Protein AF-A0AAN6N3L6-F1 (afdb_monomer)

Foldseek 3Di:
DVVVVVVVVVVVVVVVVVVVVVVPADDDDQLADPVSPGDDFDKDWDQADDDCLCPPPQLVCLVDPSNLVVLCVLAAPPADDDDPPDDADARLVLVLLLLVSLLSNLVSCVVVVNCVPHPPCSVVSNVVSVVSVVVSCVSNVWPWDQDQDQPDDPSPHRRPSPRGTITIGGPSVRVSVRVNVCSVVVNHHYHRSND

Secondary structure (DSSP, 8-state):
-HHHHHHHHHHHHHHHHHHHHTTS-----TTS-TTS-SPPPPEEEEE----TTSS-SSTTGGGSHHHHHHHHTTSPTT--PPPTTS-----HHHHHHHHHHHHHHHHHHHHTT-GGGS-TTHHHHHHHHHHHHHHHHHHH---------TT---SSSTT--TTS-EEEEE-HHHHHHHHHHHHHTTS-----TT-

Radius of gyration: 23.1 Å; Cα contacts (8 Å, |Δi|>4): 197; chains: 1; bounding box: 59×27×80 Å

Structure (mmCIF, N/CA/C/O backbone):
data_AF-A0AAN6N3L6-F1
#
_entry.id   AF-A0AAN6N3L6-F1
#
loop_
_atom_site.group_PDB
_atom_site.id
_atom_site.type_symbol
_atom_site.label_atom_id
_atom_site.label_alt_id
_atom_site.label_comp_id
_atom_site.label_asym_id
_atom_site.label_entity_id
_atom_site.label_seq_id
_atom_site.pdbx_PDB_ins_code
_atom_site.Cartn_x
_atom_site.Cartn_y
_atom_site.Cartn_z
_atom_site.occupancy
_atom_site.B_iso_or_equiv
_atom_site.auth_seq_id
_atom_site.auth_comp_id
_atom_site.auth_asym_id
_atom_site.auth_atom_id
_atom_site.pdbx_PDB_model_num
ATOM 1 N N . MET A 1 1 ? -31.824 -0.256 56.052 1.00 59.59 1 MET A N 1
ATOM 2 C CA . MET A 1 1 ? -32.497 0.200 54.812 1.00 59.59 1 MET A CA 1
ATOM 3 C C . MET A 1 1 ? -31.629 1.100 53.929 1.00 59.59 1 MET A C 1
ATOM 5 O O . MET A 1 1 ? -31.697 0.949 52.723 1.00 59.59 1 MET A O 1
ATOM 9 N N . ILE A 1 2 ? -30.790 1.988 54.479 1.00 63.22 2 ILE A N 1
ATOM 10 C CA . ILE A 1 2 ? -29.943 2.912 53.688 1.00 63.22 2 ILE A CA 1
ATOM 11 C C . ILE A 1 2 ? -28.868 2.181 52.850 1.00 63.22 2 ILE A C 1
ATOM 13 O O . ILE A 1 2 ? -28.578 2.581 51.728 1.00 63.22 2 ILE A O 1
ATOM 17 N N . ASN A 1 3 ? -28.331 1.065 53.355 1.00 75.19 3 ASN A N 1
ATOM 18 C CA . ASN A 1 3 ? -27.211 0.354 52.726 1.00 75.19 3 ASN A CA 1
ATOM 19 C C . ASN A 1 3 ? -27.586 -0.360 51.408 1.00 75.19 3 ASN A C 1
ATOM 21 O O . ASN A 1 3 ? -26.821 -0.370 50.451 1.00 75.19 3 ASN A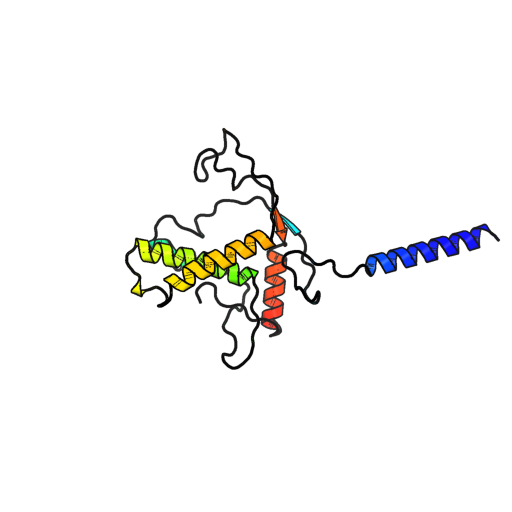 O 1
ATOM 25 N N . THR A 1 4 ? -28.796 -0.920 51.329 1.00 85.44 4 THR A N 1
ATOM 26 C CA . THR A 1 4 ? -29.288 -1.607 50.122 1.00 85.44 4 THR A CA 1
ATOM 27 C C . THR A 1 4 ? -29.688 -0.629 49.022 1.00 85.44 4 THR A C 1
ATOM 29 O O . THR A 1 4 ? -29.461 -0.905 47.849 1.00 85.44 4 THR A O 1
ATOM 32 N N . VAL A 1 5 ? -30.231 0.535 49.395 1.00 90.25 5 VAL A N 1
ATOM 33 C CA . VAL A 1 5 ? -30.565 1.610 48.448 1.00 90.25 5 VAL A CA 1
ATOM 34 C C . VAL A 1 5 ? -29.294 2.187 47.823 1.00 90.25 5 VAL A C 1
ATOM 36 O O . VAL A 1 5 ? -29.232 2.339 46.607 1.00 90.25 5 VAL A O 1
ATOM 39 N N . LEU A 1 6 ? -28.253 2.431 48.626 1.00 90.06 6 LEU A N 1
ATOM 40 C CA . LEU A 1 6 ? -26.970 2.930 48.129 1.00 90.06 6 LEU A CA 1
ATOM 41 C C . LEU A 1 6 ? -26.302 1.944 47.154 1.00 90.06 6 LEU A C 1
ATOM 43 O O . LEU A 1 6 ? -25.815 2.354 46.103 1.00 90.06 6 LEU A O 1
ATOM 47 N N . LEU A 1 7 ? -26.336 0.642 47.459 1.00 91.38 7 LEU A N 1
ATOM 48 C CA . LEU A 1 7 ? -25.781 -0.397 46.585 1.00 91.38 7 LEU A CA 1
ATOM 49 C C . LEU A 1 7 ? -26.527 -0.491 45.239 1.00 91.38 7 LEU A C 1
ATOM 51 O O . LEU A 1 7 ? -25.905 -0.653 44.188 1.00 91.38 7 LEU A O 1
ATOM 55 N N . LEU A 1 8 ? -27.855 -0.336 45.250 1.00 94.12 8 LEU A N 1
ATOM 56 C CA . LEU A 1 8 ? -28.672 -0.269 44.032 1.00 94.12 8 LEU A CA 1
ATOM 57 C C . LEU A 1 8 ? -28.322 0.952 43.174 1.00 94.12 8 LEU A C 1
ATOM 59 O O . LEU A 1 8 ? -28.160 0.828 41.965 1.00 94.12 8 LEU A O 1
ATOM 63 N N . VAL A 1 9 ? -28.132 2.119 43.793 1.00 94.19 9 VAL A N 1
ATOM 64 C CA . VAL A 1 9 ? -27.725 3.334 43.069 1.00 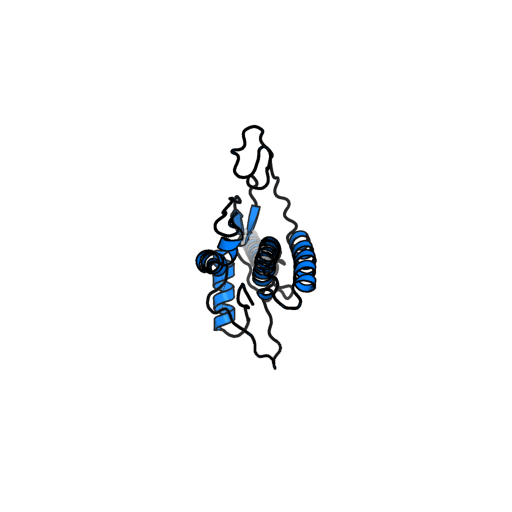94.19 9 VAL A CA 1
ATOM 65 C C . VAL A 1 9 ? -26.346 3.153 42.429 1.00 94.19 9 VAL A C 1
ATOM 67 O O . VAL A 1 9 ? -26.180 3.466 41.253 1.00 94.19 9 VAL A O 1
ATOM 70 N N . ILE A 1 10 ? -25.374 2.586 43.152 1.00 93.12 10 ILE A N 1
ATOM 71 C CA . ILE A 1 10 ? -24.023 2.341 42.622 1.00 93.12 10 ILE A CA 1
ATOM 72 C C . ILE A 1 10 ? -24.054 1.345 41.457 1.00 93.12 10 ILE A C 1
ATOM 74 O O . ILE A 1 10 ? -23.425 1.583 40.431 1.00 93.12 10 ILE A O 1
ATOM 78 N N . THR A 1 11 ? -24.801 0.246 41.577 1.00 93.94 11 THR A N 1
ATOM 79 C CA . THR A 1 11 ? -24.898 -0.762 40.505 1.00 93.94 11 THR A CA 1
ATOM 80 C C . THR A 1 11 ? -25.602 -0.223 39.260 1.00 93.94 11 THR A C 1
ATOM 82 O O . THR A 1 11 ? -25.160 -0.505 38.144 1.00 93.94 11 THR A O 1
ATOM 85 N N . VAL A 1 12 ? -26.634 0.611 39.422 1.00 95.50 12 VAL A N 1
ATOM 86 C CA . VAL A 1 12 ? -27.291 1.320 38.311 1.00 95.50 12 VAL A CA 1
ATOM 87 C C . VAL A 1 12 ? -26.337 2.322 37.658 1.00 95.50 12 VAL A C 1
ATOM 89 O O . VAL A 1 12 ? -26.223 2.349 36.438 1.00 95.50 12 VAL A O 1
ATOM 92 N N . LEU A 1 13 ? -25.588 3.101 38.440 1.00 94.06 13 LEU A N 1
ATOM 93 C CA . LEU A 1 13 ? -24.603 4.037 37.893 1.00 94.06 13 LEU A CA 1
ATOM 94 C C . LEU A 1 13 ? -23.471 3.312 37.156 1.00 94.06 13 LEU A C 1
ATOM 96 O O . LEU A 1 13 ? -23.110 3.723 36.059 1.00 94.06 13 LEU A O 1
ATOM 100 N N . LEU A 1 14 ? -22.953 2.207 37.699 1.00 93.00 14 LEU A N 1
ATOM 101 C CA . LEU A 1 14 ? -21.925 1.393 37.044 1.00 93.00 14 LEU A CA 1
ATOM 102 C C . LEU A 1 14 ? -22.440 0.745 35.759 1.00 93.00 14 LEU A C 1
ATOM 104 O O . LEU A 1 14 ? -21.730 0.728 34.762 1.00 93.00 14 LEU A O 1
ATOM 108 N N . THR A 1 15 ? -23.675 0.243 35.745 1.00 91.94 15 THR A N 1
ATOM 109 C CA . THR A 1 15 ? -24.274 -0.303 34.518 1.00 91.94 15 THR A CA 1
ATOM 110 C C . THR A 1 15 ? -24.539 0.785 33.485 1.00 91.94 15 THR A C 1
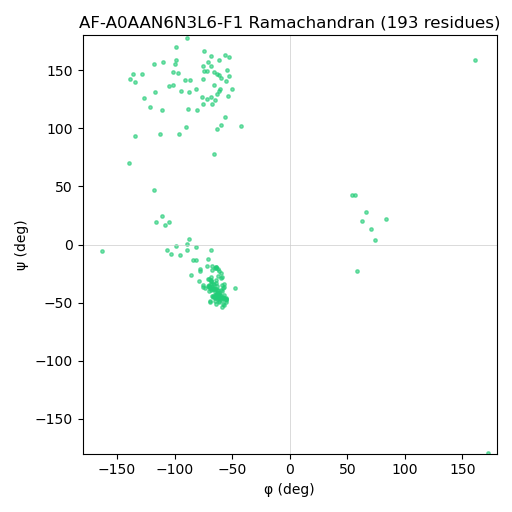ATOM 112 O O . THR A 1 15 ? -24.250 0.565 32.314 1.00 91.94 15 THR A O 1
ATOM 115 N N . ILE A 1 16 ? -24.993 1.977 33.888 1.00 89.44 16 ILE A N 1
ATOM 116 C CA . ILE A 1 16 ? -25.123 3.135 32.992 1.00 89.44 16 ILE A CA 1
ATOM 117 C C . ILE A 1 16 ? -23.757 3.545 32.440 1.00 89.44 16 ILE A C 1
ATOM 119 O O . ILE A 1 16 ? -23.650 3.733 31.234 1.00 89.44 16 ILE A O 1
ATOM 123 N N . LEU A 1 17 ? -22.715 3.618 33.271 1.00 85.12 17 LEU A N 1
ATOM 124 C CA . LEU A 1 17 ? -21.352 3.934 32.838 1.00 85.12 17 LEU A CA 1
ATOM 125 C C . LEU A 1 17 ? -20.792 2.867 31.892 1.00 85.12 17 LEU A C 1
ATOM 127 O O . LEU A 1 17 ? -20.205 3.213 30.876 1.00 85.12 17 LEU A O 1
ATOM 131 N N . LEU A 1 18 ? -21.022 1.579 32.158 1.00 81.31 18 LEU A N 1
ATOM 132 C CA . LEU A 1 18 ? -20.618 0.483 31.269 1.00 81.31 18 LEU A CA 1
ATOM 133 C C . LEU A 1 18 ? -21.388 0.508 29.941 1.00 81.31 18 LEU A C 1
ATOM 135 O O . LEU A 1 18 ? -20.813 0.244 28.887 1.00 81.31 18 LEU A O 1
ATOM 139 N N . LEU A 1 19 ? -22.678 0.849 29.971 1.00 78.06 19 LEU A N 1
ATOM 140 C CA . LEU A 1 19 ? -23.499 1.020 28.772 1.00 78.06 19 LEU A CA 1
ATOM 141 C C . LEU A 1 19 ? -23.118 2.285 27.994 1.00 78.06 19 LEU A C 1
ATOM 143 O O . LEU A 1 19 ? -23.157 2.262 26.770 1.00 78.06 19 LEU A O 1
ATOM 147 N N . GLN A 1 20 ? -22.735 3.367 28.677 1.00 72.94 20 GLN A N 1
ATOM 148 C CA . GLN A 1 20 ? -22.222 4.600 28.079 1.00 72.94 20 GLN A CA 1
ATOM 149 C C . GLN A 1 20 ? -20.828 4.394 27.488 1.00 72.94 20 GLN A C 1
ATOM 151 O O . GLN A 1 20 ? -20.594 4.839 26.376 1.00 72.94 20 GLN A O 1
ATOM 156 N N . HIS A 1 21 ? -19.946 3.649 28.154 1.00 66.19 21 HIS A N 1
ATOM 157 C CA . HIS A 1 21 ? -18.626 3.281 27.640 1.00 66.19 21 HIS A CA 1
ATOM 158 C C . HIS A 1 21 ? -18.714 2.301 26.460 1.00 66.19 21 HIS A C 1
ATOM 160 O O . HIS A 1 21 ? -17.926 2.370 25.530 1.00 66.19 21 HIS A O 1
ATOM 166 N N . ARG A 1 22 ? -19.732 1.430 26.425 1.00 60.44 22 ARG A N 1
ATOM 167 C CA . ARG A 1 22 ? -20.074 0.670 25.208 1.00 60.44 22 ARG A CA 1
ATOM 168 C C . ARG A 1 22 ? -20.705 1.529 24.105 1.00 60.44 22 ARG A C 1
ATOM 170 O O . ARG A 1 22 ? -20.775 1.074 22.969 1.00 60.44 22 ARG A O 1
ATOM 177 N N . ARG A 1 23 ? -21.221 2.717 24.440 1.00 54.78 23 ARG A N 1
ATOM 178 C CA . ARG A 1 23 ? -21.902 3.653 23.529 1.00 54.78 23 ARG A CA 1
ATOM 179 C C . ARG A 1 23 ? -21.049 4.840 23.102 1.00 54.78 23 ARG A C 1
ATOM 181 O O . ARG A 1 23 ? -21.505 5.568 22.224 1.00 54.78 23 ARG A O 1
ATOM 188 N N . THR A 1 24 ? -19.865 5.059 23.677 1.00 53.44 24 THR A N 1
ATOM 189 C CA . THR A 1 24 ? -18.871 5.942 23.065 1.00 53.44 24 THR A CA 1
ATOM 190 C C . THR A 1 24 ? -18.578 5.317 21.712 1.00 53.44 24 THR A C 1
ATOM 192 O O . THR A 1 24 ? -18.029 4.219 21.645 1.00 53.44 24 THR A O 1
ATOM 195 N N . GLY A 1 25 ? -19.160 5.936 20.681 1.00 51.94 25 GLY A N 1
ATOM 196 C CA . GLY A 1 25 ? -19.294 5.389 19.341 1.00 51.94 25 GLY A CA 1
ATOM 197 C C . GLY A 1 25 ? -17.945 5.005 18.769 1.00 51.94 25 GLY A C 1
ATOM 198 O O . GLY A 1 25 ? -16.925 5.439 19.293 1.00 51.94 25 GLY A O 1
ATOM 199 N N . ALA A 1 26 ? -17.965 4.180 17.721 1.00 55.72 26 ALA A N 1
ATOM 200 C CA . ALA A 1 26 ? -16.774 3.800 16.975 1.00 55.72 26 ALA A CA 1
ATOM 201 C C . ALA A 1 26 ? -15.891 5.038 16.770 1.00 55.72 26 ALA A C 1
ATOM 203 O O . ALA A 1 26 ? -16.220 5.927 15.987 1.00 55.72 26 ALA A O 1
ATOM 204 N N . GLU A 1 27 ? -14.835 5.141 17.574 1.00 68.06 27 GLU A N 1
ATOM 205 C CA . GLU A 1 27 ? -13.905 6.251 17.514 1.00 68.06 27 GLU A CA 1
ATOM 206 C C . GLU A 1 27 ? -13.291 6.199 16.116 1.00 68.06 27 GLU A C 1
ATOM 208 O O . GLU A 1 27 ? -12.949 5.110 15.636 1.00 68.06 27 GLU A O 1
ATOM 213 N N . PHE A 1 28 ? -13.243 7.334 15.413 1.00 80.69 28 PHE A N 1
ATOM 214 C CA . PHE A 1 28 ? -12.689 7.367 14.065 1.00 80.69 28 PHE A CA 1
ATOM 215 C C . PHE A 1 28 ? -11.260 6.832 14.112 1.00 80.69 28 PHE A C 1
ATOM 217 O O . PHE A 1 28 ? -10.357 7.465 14.654 1.00 80.69 28 PHE A O 1
ATOM 224 N N . GLN A 1 29 ? -11.057 5.643 13.553 1.00 88.75 29 GLN A N 1
ATOM 225 C CA . GLN A 1 29 ? -9.735 5.055 13.455 1.00 88.75 29 GLN A CA 1
ATOM 226 C C . GLN A 1 29 ? -9.025 5.657 12.244 1.00 88.75 29 GLN A C 1
ATOM 228 O O . GLN A 1 29 ? -9.603 5.691 11.156 1.00 88.75 29 GLN A O 1
ATOM 233 N N . VAL A 1 30 ? -7.764 6.068 12.395 1.00 90.12 30 VAL A N 1
ATOM 234 C CA . VAL A 1 30 ? -6.916 6.493 11.266 1.00 90.12 30 VAL A CA 1
ATOM 235 C C . VAL A 1 30 ? -6.964 5.437 10.151 1.00 90.12 30 VAL A C 1
ATOM 237 O O . VAL A 1 30 ? -6.921 4.231 10.413 1.00 90.12 30 VAL A O 1
ATOM 240 N N . GLY A 1 31 ? -7.149 5.876 8.901 1.00 89.62 31 GLY A N 1
ATOM 241 C CA . GLY A 1 31 ? -7.340 4.989 7.743 1.00 89.62 31 GLY A CA 1
ATOM 242 C C . GLY A 1 31 ? -8.603 4.114 7.810 1.00 89.62 31 GLY A C 1
ATOM 243 O O . GLY A 1 31 ? -8.638 3.024 7.234 1.00 89.62 31 GLY A O 1
ATOM 244 N N . GLY A 1 32 ? -9.589 4.490 8.626 1.00 90.19 32 GLY A N 1
ATOM 245 C CA . GLY A 1 32 ? -10.919 3.887 8.694 1.00 90.19 32 GLY A CA 1
ATOM 246 C C . GLY A 1 32 ? -11.904 4.540 7.725 1.00 90.19 32 GLY A C 1
ATOM 247 O O . GLY A 1 32 ? -11.579 5.488 7.015 1.00 90.19 32 GLY A O 1
ATOM 248 N N . ASP A 1 33 ? -13.124 4.017 7.697 1.00 86.50 33 ASP A N 1
ATOM 249 C CA . ASP A 1 33 ? -14.217 4.616 6.935 1.00 86.50 33 ASP A CA 1
ATOM 250 C C . ASP A 1 33 ? -14.693 5.909 7.615 1.00 86.50 33 ASP A C 1
ATOM 252 O O . ASP A 1 33 ? -15.075 5.893 8.787 1.00 86.50 33 ASP A O 1
ATOM 256 N N . PHE A 1 34 ? -14.700 7.020 6.873 1.00 86.12 34 PHE A N 1
ATOM 257 C CA . PHE A 1 34 ? -15.124 8.330 7.374 1.00 86.12 34 PHE A CA 1
ATOM 258 C C . PHE A 1 34 ? -16.605 8.369 7.783 1.00 86.12 34 PHE A C 1
ATOM 260 O O . PHE A 1 34 ? -17.009 9.254 8.532 1.00 86.12 34 PHE A O 1
ATOM 267 N N . THR A 1 35 ? -17.421 7.428 7.299 1.00 85.88 35 THR A N 1
ATOM 268 C CA . THR A 1 35 ? -18.833 7.315 7.692 1.00 85.88 35 THR A CA 1
ATOM 269 C C . THR A 1 35 ? -19.020 6.591 9.027 1.00 85.88 35 THR A C 1
ATOM 271 O O . THR A 1 35 ? -20.110 6.624 9.596 1.00 85.88 35 THR A O 1
ATOM 274 N N . GLY A 1 36 ? -17.978 5.916 9.528 1.00 80.75 36 GLY A N 1
ATOM 275 C CA . GLY A 1 36 ? -18.055 5.043 10.700 1.00 80.75 36 GLY A CA 1
ATOM 276 C C . GLY A 1 36 ? -18.761 3.703 10.451 1.00 80.75 36 GLY A C 1
ATOM 277 O O . GLY A 1 36 ? -18.933 2.940 11.399 1.00 80.75 36 GLY A O 1
ATOM 278 N N . ALA A 1 37 ? -19.166 3.393 9.211 1.00 82.56 37 ALA A N 1
ATOM 279 C CA . ALA A 1 37 ? -19.785 2.110 8.859 1.00 82.56 37 ALA A CA 1
ATOM 280 C C . ALA A 1 37 ? -18.762 0.965 8.721 1.00 82.56 37 ALA A C 1
ATOM 282 O O . ALA A 1 37 ? -19.113 -0.209 8.852 1.00 82.56 37 ALA A O 1
ATOM 283 N N . GLY A 1 38 ? -17.498 1.301 8.457 1.00 83.50 38 GLY A N 1
ATOM 284 C CA . GLY A 1 38 ? -16.397 0.345 8.376 1.00 83.50 38 GLY A CA 1
ATOM 285 C C . GLY A 1 38 ? -16.031 -0.298 9.723 1.00 83.50 38 GLY A C 1
ATOM 286 O O . GLY A 1 38 ? -16.365 0.219 10.790 1.00 83.50 38 GLY A O 1
ATOM 287 N N . PRO A 1 39 ? -15.311 -1.432 9.701 1.00 89.56 39 PRO A N 1
ATOM 288 C CA . PRO A 1 39 ? -14.902 -2.115 10.918 1.00 89.56 39 PRO A CA 1
ATOM 289 C C . PRO A 1 39 ? -13.800 -1.346 11.651 1.00 89.56 39 PRO A C 1
ATOM 291 O O . PRO A 1 39 ? -12.908 -0.759 11.035 1.00 89.56 39 PRO A O 1
ATOM 294 N N . THR A 1 40 ? -13.782 -1.464 12.976 1.00 91.00 40 THR A N 1
ATOM 295 C CA . THR A 1 40 ? -12.574 -1.205 13.765 1.00 91.00 40 THR A CA 1
ATOM 296 C C . THR A 1 40 ? -11.623 -2.387 13.596 1.00 91.00 40 THR A C 1
ATOM 298 O O . THR A 1 40 ? -11.984 -3.526 13.896 1.00 91.00 40 THR A O 1
ATOM 301 N N . ILE A 1 41 ? -10.413 -2.131 13.102 1.00 93.88 41 ILE A N 1
ATOM 302 C CA . ILE A 1 41 ? -9.400 -3.168 12.867 1.00 93.88 41 ILE A CA 1
ATOM 303 C C . ILE A 1 41 ? -8.376 -3.122 14.002 1.00 93.88 41 ILE A C 1
ATOM 305 O O . ILE A 1 41 ? -7.969 -2.038 14.412 1.00 93.88 41 ILE A O 1
ATOM 309 N N . GLY A 1 42 ? -7.951 -4.275 14.526 1.00 94.69 42 GLY A N 1
ATOM 310 C CA . GLY A 1 42 ? -6.911 -4.310 15.561 1.00 94.69 42 GLY A CA 1
ATOM 311 C C . GLY A 1 42 ? -5.580 -3.730 15.070 1.00 94.69 42 GLY A C 1
ATOM 312 O O . GLY A 1 42 ? -5.331 -3.680 13.867 1.00 94.69 42 GLY A O 1
ATOM 313 N N . THR A 1 43 ? -4.711 -3.310 15.987 1.00 96.25 43 THR A N 1
ATOM 314 C CA . THR A 1 43 ? -3.358 -2.831 15.666 1.00 96.25 43 THR A CA 1
ATOM 315 C C . THR A 1 43 ? -2.283 -3.803 16.147 1.00 96.25 43 THR A C 1
ATOM 317 O O . THR A 1 43 ? -2.517 -4.624 17.037 1.00 96.25 43 THR A O 1
ATOM 320 N N . LYS A 1 44 ? -1.101 -3.729 15.531 1.00 96.81 44 LYS A N 1
ATOM 321 C CA . LYS A 1 44 ? 0.102 -4.487 15.887 1.00 96.81 44 LYS A CA 1
ATOM 322 C C . LYS A 1 44 ? 1.315 -3.569 15.848 1.00 96.81 44 LYS A C 1
ATOM 324 O O . LYS A 1 44 ? 1.379 -2.672 15.012 1.00 96.81 44 LYS A O 1
ATOM 329 N N . ILE A 1 45 ? 2.269 -3.834 16.736 1.00 97.00 45 ILE A N 1
ATOM 330 C CA . ILE A 1 45 ? 3.602 -3.250 16.624 1.00 97.00 45 ILE A CA 1
ATOM 331 C C . ILE A 1 45 ? 4.350 -3.999 15.524 1.00 97.00 45 ILE A C 1
ATOM 333 O O . ILE A 1 45 ? 4.405 -5.230 15.557 1.00 97.00 45 ILE A O 1
ATOM 337 N N . VAL A 1 46 ? 4.890 -3.263 14.559 1.00 94.25 46 VAL A N 1
ATOM 338 C CA . VAL A 1 46 ? 5.636 -3.801 13.420 1.00 94.25 46 VAL A CA 1
ATOM 339 C C . VAL A 1 46 ? 6.982 -3.094 13.363 1.00 94.25 46 VAL A C 1
ATOM 341 O O . VAL A 1 46 ? 7.028 -1.868 13.342 1.00 94.25 46 VAL A O 1
ATOM 344 N N . LYS A 1 47 ? 8.068 -3.866 13.349 1.00 90.69 47 LYS A N 1
ATOM 345 C CA . LYS A 1 47 ? 9.375 -3.377 12.913 1.00 90.69 47 LYS A CA 1
ATOM 346 C C . LYS A 1 47 ? 9.442 -3.578 11.402 1.00 90.69 47 LYS A C 1
ATOM 348 O O . LYS A 1 47 ? 9.067 -4.655 10.934 1.00 90.69 47 LYS A O 1
ATOM 353 N N . PHE A 1 48 ? 9.831 -2.557 10.650 1.00 89.25 48 PHE A N 1
ATOM 354 C CA . PHE A 1 48 ? 10.010 -2.717 9.211 1.00 89.25 48 PHE A CA 1
ATOM 355 C C . PHE A 1 48 ? 11.296 -3.497 8.916 1.00 89.25 48 PHE A C 1
ATOM 357 O O . PHE A 1 48 ? 12.260 -3.440 9.673 1.00 89.25 48 PHE A O 1
ATOM 364 N N . GLU A 1 49 ? 11.297 -4.241 7.814 1.00 85.44 49 GLU A N 1
ATOM 365 C CA . GLU A 1 49 ? 12.450 -5.004 7.338 1.00 85.44 49 GLU A CA 1
ATOM 366 C C . GLU A 1 49 ? 12.600 -4.772 5.834 1.00 85.44 49 GLU A C 1
ATOM 368 O O . GLU A 1 49 ? 11.601 -4.728 5.106 1.00 85.44 49 GLU A O 1
ATOM 373 N N . SER A 1 50 ? 13.844 -4.633 5.375 1.00 84.56 50 SER A N 1
ATOM 374 C CA . SER A 1 50 ? 14.146 -4.555 3.948 1.00 84.56 50 SER A CA 1
ATOM 375 C C . SER A 1 50 ? 13.866 -5.906 3.284 1.00 84.56 50 SER A C 1
ATOM 377 O O . SER A 1 50 ? 14.371 -6.944 3.714 1.00 84.56 50 SER A O 1
ATOM 379 N N . ASP A 1 51 ? 13.061 -5.900 2.221 1.00 90.12 51 ASP A N 1
ATOM 380 C CA . ASP A 1 51 ? 12.769 -7.082 1.410 1.00 90.12 51 ASP A CA 1
ATOM 381 C C . ASP A 1 51 ? 12.861 -6.736 -0.081 1.00 90.12 51 ASP A C 1
ATOM 383 O O . ASP A 1 51 ? 11.898 -6.313 -0.731 1.00 90.12 51 ASP A O 1
ATOM 387 N N . MET A 1 52 ? 14.048 -6.966 -0.643 1.00 90.69 52 MET A N 1
ATOM 388 C CA . MET A 1 52 ? 14.345 -6.686 -2.049 1.00 90.69 52 MET A CA 1
ATOM 389 C C . MET A 1 52 ? 13.603 -7.608 -3.029 1.00 90.69 52 MET A C 1
ATOM 391 O O . MET A 1 52 ? 13.654 -7.363 -4.231 1.00 90.69 52 MET A O 1
ATOM 395 N N . SER A 1 53 ? 12.853 -8.619 -2.566 1.00 93.81 53 SER A N 1
ATOM 396 C CA . SER A 1 53 ? 11.982 -9.404 -3.458 1.00 93.81 53 SER A CA 1
ATOM 397 C C . SER A 1 53 ? 10.809 -8.587 -4.020 1.00 93.81 53 SER A C 1
ATOM 399 O O . SER A 1 53 ? 10.277 -8.921 -5.082 1.00 93.81 53 SER A O 1
ATOM 401 N N . PHE A 1 54 ? 10.424 -7.492 -3.349 1.00 95.88 54 PHE A N 1
ATOM 402 C CA . PHE A 1 54 ? 9.431 -6.537 -3.853 1.00 95.88 54 PHE A CA 1
ATOM 403 C C . PHE A 1 54 ? 10.044 -5.469 -4.772 1.00 95.88 54 PHE A C 1
ATOM 405 O O . PHE A 1 54 ? 9.353 -4.929 -5.634 1.00 95.88 54 PHE A O 1
ATOM 412 N N . ALA A 1 55 ? 11.331 -5.162 -4.618 1.00 94.50 55 ALA A N 1
ATOM 413 C CA . ALA A 1 55 ? 12.021 -4.120 -5.375 1.00 94.50 55 ALA A CA 1
ATOM 414 C C . ALA A 1 55 ? 13.437 -4.585 -5.760 1.00 94.50 55 ALA A C 1
ATOM 416 O O . ALA A 1 55 ? 14.413 -4.091 -5.197 1.00 94.50 55 ALA A O 1
ATOM 417 N N . PRO A 1 56 ? 13.569 -5.554 -6.685 1.00 94.94 56 PRO A N 1
ATOM 418 C CA . PRO A 1 56 ? 14.870 -6.106 -7.046 1.00 94.94 56 PRO A CA 1
ATOM 419 C C . PRO A 1 56 ? 15.796 -5.034 -7.631 1.00 94.94 56 PRO A C 1
ATOM 421 O O . PRO A 1 56 ? 15.350 -4.131 -8.340 1.00 94.94 56 PRO A O 1
ATOM 424 N N . MET A 1 57 ? 17.098 -5.153 -7.350 1.00 92.00 57 MET A N 1
ATOM 425 C CA . MET A 1 57 ? 18.107 -4.193 -7.822 1.00 92.00 57 MET A CA 1
ATOM 426 C C . MET A 1 57 ? 18.283 -4.224 -9.342 1.00 92.00 57 MET A C 1
ATOM 428 O O . MET A 1 57 ? 18.553 -3.190 -9.949 1.00 92.00 57 MET A O 1
ATOM 432 N N . GLU A 1 58 ? 18.145 -5.399 -9.960 1.00 95.75 58 GLU A N 1
ATOM 433 C CA . GLU A 1 58 ? 18.260 -5.559 -11.406 1.00 95.75 58 GLU A CA 1
ATOM 434 C C . GLU A 1 58 ? 16.951 -5.144 -12.096 1.00 95.75 58 GLU A C 1
ATOM 436 O O . GLU A 1 58 ? 15.936 -5.830 -11.944 1.00 95.75 58 GLU A O 1
ATOM 441 N N . PRO A 1 59 ? 16.933 -4.080 -12.927 1.00 95.88 59 PRO A N 1
ATOM 442 C CA . PRO A 1 59 ? 15.680 -3.524 -13.443 1.00 95.88 59 PRO A CA 1
ATOM 443 C C . PRO A 1 59 ? 14.812 -4.505 -14.235 1.00 95.88 59 PRO A C 1
ATOM 445 O O . PRO A 1 59 ? 13.589 -4.377 -14.288 1.00 95.88 59 PRO A O 1
ATOM 448 N N . ARG A 1 60 ? 15.437 -5.504 -14.871 1.00 96.12 60 ARG A N 1
ATOM 449 C CA . ARG A 1 60 ? 14.727 -6.543 -15.634 1.00 96.12 60 ARG A CA 1
ATOM 450 C C . ARG A 1 60 ? 13.919 -7.471 -14.737 1.00 96.12 60 ARG A C 1
ATOM 452 O O . ARG A 1 60 ? 12.880 -7.960 -15.173 1.00 96.12 60 ARG A O 1
ATOM 459 N N . GLU A 1 61 ? 14.382 -7.709 -13.515 1.00 96.94 61 GLU A N 1
ATOM 460 C CA . GLU A 1 61 ? 13.713 -8.598 -12.567 1.00 96.94 61 GLU A CA 1
ATOM 461 C C . GLU A 1 61 ? 12.386 -8.008 -12.093 1.00 96.94 61 GLU A C 1
ATOM 463 O O . GLU A 1 61 ? 11.447 -8.765 -11.867 1.00 96.94 61 GLU A O 1
ATOM 468 N N . PHE A 1 62 ? 12.241 -6.678 -12.075 1.00 96.75 62 PHE A N 1
ATOM 469 C CA . PHE A 1 62 ? 10.970 -6.033 -11.731 1.00 96.75 62 PHE A CA 1
ATOM 470 C C . PHE A 1 62 ? 9.821 -6.435 -12.677 1.00 96.75 62 PHE A C 1
ATOM 472 O O . PHE A 1 62 ? 8.660 -6.483 -12.278 1.00 96.75 62 PHE A O 1
ATOM 479 N N . PHE A 1 63 ? 10.140 -6.764 -13.933 1.00 95.56 63 PHE A N 1
ATOM 480 C CA . PHE A 1 63 ? 9.176 -7.243 -14.931 1.00 95.56 63 PHE A CA 1
ATOM 481 C C . PHE A 1 63 ? 8.973 -8.767 -14.902 1.00 95.56 63 PHE A C 1
ATOM 483 O O . PHE A 1 63 ? 8.287 -9.312 -15.768 1.00 95.56 63 PHE A O 1
ATOM 490 N N . SER A 1 64 ? 9.580 -9.473 -13.946 1.00 96.62 64 SER A N 1
ATOM 491 C CA . SER A 1 64 ? 9.445 -10.920 -13.814 1.00 96.62 64 SER A CA 1
ATOM 492 C C . SER A 1 64 ? 8.086 -11.321 -13.232 1.00 96.62 64 SER A C 1
ATOM 494 O O . SER A 1 64 ? 7.467 -10.603 -12.443 1.00 96.62 64 SER A O 1
ATOM 496 N N . ASN A 1 65 ? 7.650 -12.538 -13.567 1.00 97.56 65 ASN A N 1
ATOM 497 C CA . ASN A 1 65 ? 6.473 -13.143 -12.941 1.00 97.56 65 ASN A CA 1
ATOM 498 C C . ASN A 1 65 ? 6.662 -13.342 -11.431 1.00 97.56 65 ASN A C 1
ATOM 500 O O . ASN A 1 65 ? 5.679 -13.369 -10.701 1.00 97.56 65 ASN A O 1
ATOM 504 N N . GLU A 1 66 ? 7.903 -13.499 -10.965 1.00 97.69 66 GLU A N 1
ATOM 505 C CA . GLU A 1 66 ? 8.215 -13.689 -9.550 1.00 97.69 66 GLU A CA 1
ATOM 506 C C . GLU A 1 66 ? 7.956 -12.411 -8.751 1.00 97.69 66 GLU A C 1
ATOM 508 O O . GLU A 1 66 ? 7.211 -12.451 -7.772 1.00 97.69 66 GLU A O 1
ATOM 513 N N . THR A 1 67 ? 8.461 -11.265 -9.215 1.00 97.75 67 THR A N 1
ATOM 514 C CA . THR A 1 67 ? 8.192 -9.968 -8.580 1.00 97.75 67 THR A CA 1
ATOM 515 C C . THR A 1 67 ? 6.702 -9.638 -8.614 1.00 97.75 67 THR A C 1
ATOM 517 O O . THR A 1 67 ? 6.131 -9.286 -7.582 1.00 97.75 67 THR A O 1
ATOM 520 N N . LEU A 1 68 ? 6.025 -9.833 -9.753 1.00 97.56 68 LEU A N 1
ATOM 521 C CA . LEU A 1 68 ? 4.576 -9.626 -9.830 1.00 97.56 68 LEU A CA 1
ATOM 522 C C . LEU A 1 68 ? 3.811 -10.553 -8.868 1.00 97.56 68 LEU A C 1
ATOM 524 O O . LEU A 1 68 ? 2.893 -10.111 -8.177 1.00 97.56 68 LEU A O 1
ATOM 528 N N . ALA A 1 69 ? 4.183 -11.834 -8.781 1.00 97.75 69 ALA A N 1
ATOM 529 C CA . ALA A 1 69 ? 3.569 -12.768 -7.839 1.00 97.75 69 ALA A CA 1
ATOM 530 C C . ALA A 1 69 ? 3.800 -12.339 -6.384 1.00 97.75 69 ALA A C 1
ATOM 532 O O . ALA A 1 69 ? 2.879 -12.427 -5.572 1.00 97.75 69 ALA A O 1
ATOM 533 N N . ARG A 1 70 ? 4.996 -11.828 -6.066 1.00 97.94 70 ARG A N 1
ATOM 534 C CA . ARG A 1 70 ? 5.342 -11.312 -4.740 1.00 97.94 70 ARG A CA 1
ATOM 535 C C . ARG A 1 70 ? 4.457 -10.127 -4.360 1.00 97.94 70 ARG A C 1
ATOM 537 O O . ARG A 1 70 ? 3.822 -10.172 -3.310 1.00 97.94 70 ARG A O 1
ATOM 544 N N . TRP A 1 71 ? 4.305 -9.141 -5.240 1.00 98.12 71 TRP A N 1
ATOM 545 C CA . TRP A 1 71 ? 3.393 -8.009 -5.037 1.00 98.12 71 TRP A CA 1
ATOM 546 C C . TRP A 1 71 ? 1.929 -8.426 -4.875 1.00 98.12 71 TRP A C 1
ATOM 548 O O . TRP A 1 71 ? 1.231 -7.911 -4.003 1.00 98.12 71 TRP A O 1
ATOM 558 N N . ASN A 1 72 ? 1.473 -9.420 -5.640 1.00 97.75 72 ASN A N 1
ATOM 559 C CA . ASN A 1 72 ? 0.117 -9.952 -5.506 1.00 97.75 72 ASN A CA 1
ATOM 560 C C . ASN A 1 72 ? -0.156 -10.581 -4.128 1.00 97.75 72 ASN A C 1
ATOM 562 O O . ASN A 1 72 ? -1.313 -10.649 -3.722 1.00 97.75 72 ASN A O 1
ATOM 566 N N . THR A 1 73 ? 0.872 -10.981 -3.366 1.00 97.25 73 THR A N 1
ATOM 567 C CA . THR A 1 73 ? 0.681 -11.464 -1.982 1.00 97.25 73 THR A CA 1
ATOM 568 C C . THR A 1 73 ? 0.210 -10.379 -1.010 1.00 97.25 73 THR A C 1
ATOM 570 O O . THR A 1 73 ? -0.328 -10.703 0.049 1.00 97.25 73 THR A O 1
ATOM 573 N N . LEU A 1 74 ? 0.374 -9.102 -1.371 1.00 97.62 74 LEU A N 1
ATOM 574 C CA . LEU A 1 74 ? -0.126 -7.959 -0.605 1.00 97.62 74 LEU A CA 1
ATOM 575 C C . LEU A 1 74 ? -1.599 -7.654 -0.919 1.00 97.62 74 LEU A C 1
ATOM 577 O O . LEU A 1 74 ? -2.253 -6.900 -0.208 1.00 97.62 74 LEU A O 1
ATOM 581 N N . MET A 1 75 ? -2.155 -8.224 -1.985 1.00 97.44 75 MET A N 1
ATOM 582 C CA . MET A 1 75 ? -3.507 -7.906 -2.433 1.00 97.44 75 MET A CA 1
ATOM 583 C C . MET A 1 75 ? -4.517 -8.935 -1.908 1.00 97.44 75 MET A C 1
ATOM 585 O O . MET A 1 75 ? -4.179 -10.109 -1.746 1.00 97.44 75 MET A O 1
ATOM 589 N N . PRO A 1 76 ? -5.772 -8.534 -1.626 1.00 97.31 76 PRO A N 1
ATOM 590 C CA . PRO A 1 76 ? -6.814 -9.488 -1.257 1.00 97.31 76 PRO A CA 1
ATOM 591 C C . PRO A 1 76 ? -7.137 -10.417 -2.429 1.00 97.31 76 PRO A C 1
ATOM 593 O O . PRO A 1 76 ? -7.113 -9.996 -3.584 1.00 97.31 76 PRO A O 1
ATOM 596 N N . VAL A 1 77 ? -7.516 -11.666 -2.151 1.00 96.38 77 VAL A N 1
ATOM 597 C CA . VAL A 1 77 ? -7.992 -12.545 -3.228 1.00 96.38 77 VAL A CA 1
ATOM 598 C C . VAL A 1 77 ? -9.278 -12.005 -3.863 1.00 96.38 77 VAL A C 1
ATOM 600 O O . VAL A 1 77 ? -10.131 -11.422 -3.191 1.00 96.38 77 VAL A O 1
ATOM 603 N N . GLY A 1 78 ? -9.438 -12.245 -5.167 1.00 93.88 78 GLY A N 1
ATOM 604 C CA . GLY A 1 78 ? -10.604 -11.784 -5.924 1.00 93.88 78 GLY A CA 1
ATOM 605 C C . GLY A 1 78 ? -10.502 -10.342 -6.422 1.00 93.88 78 GLY A C 1
ATOM 606 O O . GLY A 1 78 ? -11.537 -9.735 -6.694 1.00 93.88 78 GLY A O 1
ATOM 607 N N . THR A 1 79 ? -9.288 -9.791 -6.544 1.00 94.88 79 THR A N 1
ATOM 608 C CA . THR A 1 79 ? -9.078 -8.533 -7.270 1.00 94.88 79 THR A CA 1
ATOM 609 C C . THR A 1 79 ? -9.630 -8.614 -8.693 1.00 94.88 79 THR A C 1
ATOM 611 O O . THR A 1 79 ? -9.689 -9.677 -9.317 1.00 94.88 79 THR A O 1
ATOM 614 N N . GLY A 1 80 ? -10.067 -7.474 -9.210 1.00 93.06 80 GLY A N 1
ATOM 615 C CA . GLY A 1 80 ? -10.671 -7.376 -10.525 1.00 93.06 80 GLY A CA 1
ATOM 616 C C . GLY A 1 80 ? -11.255 -5.998 -10.788 1.00 93.06 80 GLY A C 1
ATOM 617 O O . GLY A 1 80 ? -11.195 -5.094 -9.956 1.00 93.06 80 GLY A O 1
ATOM 618 N N . TRP A 1 81 ? -11.833 -5.853 -11.972 1.00 89.69 81 TRP A N 1
ATOM 619 C CA . TRP A 1 81 ? -12.381 -4.594 -12.455 1.00 89.69 81 TRP A CA 1
ATOM 620 C C . TRP A 1 81 ? -13.857 -4.446 -12.091 1.00 89.69 81 TRP A C 1
ATOM 622 O O . TRP A 1 81 ? -14.627 -5.407 -12.144 1.00 89.69 81 TRP A 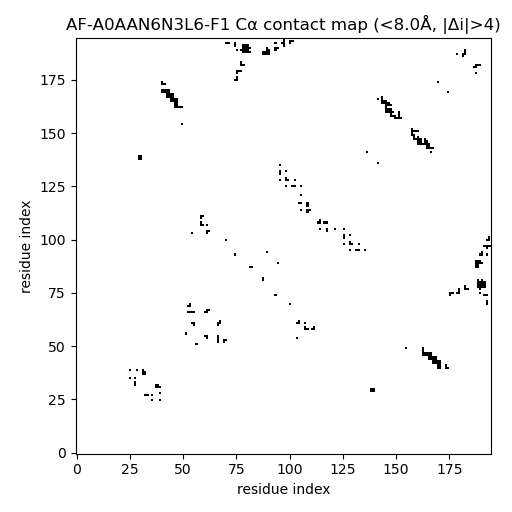O 1
ATOM 632 N N . GLY A 1 82 ? -14.254 -3.224 -11.743 1.00 84.75 82 GLY A N 1
ATOM 633 C CA . GLY A 1 82 ? -15.658 -2.866 -11.574 1.00 84.75 82 GLY A CA 1
ATOM 634 C C . GLY A 1 82 ? -16.373 -2.739 -12.919 1.00 84.75 82 GLY A C 1
ATOM 635 O O . GLY A 1 82 ? -15.747 -2.666 -13.977 1.00 84.75 82 GLY A O 1
ATOM 636 N N . SER A 1 83 ? -17.704 -2.686 -12.888 1.00 82.94 83 SER A N 1
ATOM 637 C CA . SER A 1 83 ? -18.491 -2.375 -14.083 1.00 82.94 83 SER A CA 1
ATOM 638 C C . SER A 1 83 ? -18.176 -0.957 -14.565 1.00 82.94 83 SER A C 1
ATOM 640 O O . SER A 1 83 ? -18.259 -0.006 -13.795 1.00 82.94 83 SER A O 1
ATOM 642 N N . VAL A 1 84 ? -17.868 -0.797 -15.855 1.00 80.81 84 VAL A N 1
ATOM 643 C CA . VAL A 1 84 ? -17.589 0.518 -16.471 1.00 80.81 84 VAL A CA 1
ATOM 644 C C . VAL A 1 84 ? -18.828 1.428 -16.464 1.00 80.81 84 VAL A C 1
ATOM 646 O O . VAL A 1 84 ? -18.715 2.647 -16.557 1.00 80.81 84 VAL A O 1
ATOM 649 N N . ASN A 1 85 ? -20.021 0.841 -16.329 1.00 86.62 85 ASN A N 1
ATOM 650 C CA . ASN A 1 85 ? -21.297 1.556 -16.366 1.00 86.62 85 ASN A CA 1
ATOM 651 C C . ASN A 1 85 ? -21.872 1.857 -14.975 1.00 86.62 85 ASN A C 1
ATOM 653 O O . ASN A 1 85 ? -22.940 2.461 -14.882 1.00 86.62 85 ASN A O 1
ATOM 657 N N . GLU A 1 86 ? -21.208 1.430 -13.900 1.00 85.06 86 GLU A N 1
ATOM 658 C CA . GLU A 1 86 ? -21.696 1.601 -12.533 1.00 85.06 86 GLU A CA 1
ATOM 659 C C . GLU A 1 86 ? -20.618 2.234 -11.657 1.00 85.06 86 GLU A C 1
ATOM 661 O O . GLU A 1 86 ? -19.422 2.010 -11.831 1.00 85.06 86 GLU A O 1
ATOM 666 N N . THR A 1 87 ? -21.036 3.040 -10.683 1.00 84.31 87 THR A N 1
ATOM 667 C CA . THR A 1 87 ? -20.105 3.558 -9.683 1.00 84.31 87 THR A CA 1
ATOM 668 C C . THR A 1 87 ? -19.618 2.409 -8.812 1.00 84.31 87 THR A C 1
ATOM 670 O O . THR A 1 87 ? -20.414 1.761 -8.135 1.00 84.31 87 THR A O 1
ATOM 673 N N . PHE A 1 88 ? -18.306 2.196 -8.786 1.00 85.62 88 PHE A N 1
ATOM 674 C CA . PHE A 1 88 ? -17.661 1.289 -7.848 1.00 85.62 88 PHE A CA 1
ATOM 675 C C . PHE A 1 88 ? -16.696 2.052 -6.943 1.00 85.62 88 PHE A C 1
ATOM 677 O O . PHE A 1 88 ? -16.196 3.123 -7.287 1.00 85.62 88 PHE A O 1
ATOM 684 N N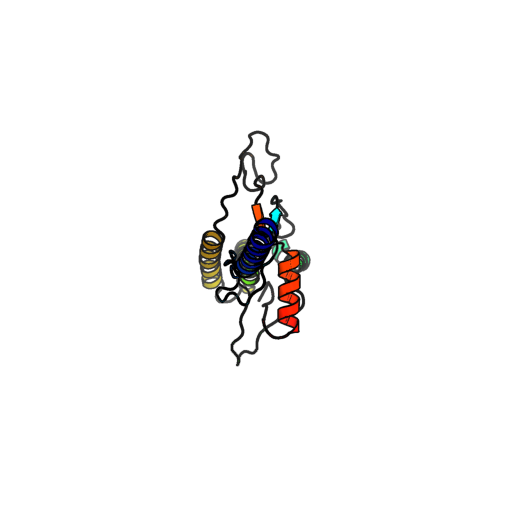 . PHE A 1 89 ? -16.438 1.487 -5.767 1.00 85.88 89 PHE A N 1
ATOM 685 C CA . PHE A 1 89 ? -15.547 2.068 -4.772 1.00 85.88 89 PHE A CA 1
ATOM 686 C C . PHE A 1 89 ? -14.362 1.138 -4.542 1.00 85.88 89 PHE A C 1
ATOM 688 O O . PHE A 1 89 ? -14.548 -0.059 -4.307 1.00 85.88 89 PHE A O 1
ATOM 695 N N . THR A 1 90 ? -13.156 1.701 -4.573 1.00 88.88 90 THR A N 1
ATOM 696 C CA . THR A 1 90 ? -11.910 0.994 -4.264 1.00 88.88 90 THR A CA 1
ATOM 697 C C . THR A 1 90 ? -11.451 1.257 -2.833 1.00 88.88 90 THR A C 1
ATOM 699 O O . THR A 1 90 ? -12.019 2.073 -2.101 1.00 88.88 90 THR A O 1
ATOM 702 N N . THR A 1 91 ? -10.453 0.506 -2.370 1.00 93.12 91 THR A N 1
ATOM 703 C CA . THR A 1 91 ? -9.798 0.758 -1.079 1.00 93.12 91 THR A CA 1
ATOM 704 C C . THR A 1 91 ? -8.557 1.617 -1.273 1.00 93.12 91 THR A C 1
ATOM 706 O O . THR A 1 91 ? -7.703 1.294 -2.093 1.00 93.12 91 THR A O 1
ATOM 709 N N . SER A 1 92 ? -8.412 2.665 -0.453 1.00 95.25 92 SER A N 1
ATOM 710 C CA . SER A 1 92 ? -7.229 3.536 -0.488 1.00 95.25 92 SER A CA 1
ATOM 711 C C . SER A 1 92 ? -5.930 2.761 -0.247 1.00 95.25 92 SER A C 1
ATOM 713 O O . SER A 1 92 ? -5.001 2.919 -1.021 1.00 95.25 92 SER A O 1
ATOM 715 N N . MET A 1 93 ? -5.871 1.863 0.746 1.00 96.06 93 MET A N 1
ATOM 716 C CA . MET A 1 93 ? -4.665 1.064 1.028 1.00 96.06 93 MET A CA 1
ATOM 717 C C . MET A 1 93 ? -4.174 0.271 -0.198 1.00 96.06 93 MET A C 1
ATOM 719 O O . MET A 1 93 ? -2.998 0.332 -0.533 1.00 96.06 93 MET A O 1
ATOM 723 N N . THR A 1 94 ? -5.064 -0.418 -0.916 1.00 97.19 94 THR A N 1
ATOM 724 C CA . THR A 1 94 ? -4.688 -1.192 -2.112 1.00 97.19 94 THR A CA 1
ATOM 725 C C . THR A 1 94 ? -4.318 -0.290 -3.288 1.00 97.19 94 THR A C 1
ATOM 727 O O . THR A 1 94 ? -3.458 -0.648 -4.081 1.00 97.19 94 THR A O 1
ATOM 730 N N . HIS A 1 95 ? -4.909 0.906 -3.375 1.00 97.25 95 HIS A N 1
ATOM 731 C CA . HIS A 1 95 ? -4.514 1.908 -4.365 1.00 97.25 95 HIS A CA 1
ATOM 732 C C . HIS A 1 95 ? -3.124 2.500 -4.069 1.00 97.25 95 HIS A C 1
ATOM 734 O O . HIS A 1 95 ? -2.351 2.727 -4.988 1.00 97.25 95 HIS A O 1
ATOM 740 N N . GLN A 1 96 ? -2.756 2.678 -2.793 1.00 98.00 96 GLN A N 1
ATOM 741 C CA . GLN A 1 96 ? -1.391 3.073 -2.410 1.00 98.00 96 GLN A CA 1
ATOM 742 C C . GLN A 1 96 ? -0.365 2.020 -2.846 1.00 98.00 96 GLN A C 1
ATOM 744 O O . GLN A 1 96 ? 0.680 2.382 -3.377 1.00 98.00 96 GLN A O 1
ATOM 749 N N . LEU A 1 97 ? -0.669 0.729 -2.677 1.00 98.31 97 LEU A N 1
ATOM 750 C CA . LEU A 1 97 ? 0.205 -0.354 -3.144 1.00 98.31 97 LEU A CA 1
ATOM 751 C C . LEU A 1 97 ? 0.362 -0.352 -4.665 1.00 98.31 97 LEU A C 1
ATOM 753 O O . LEU A 1 97 ? 1.487 -0.449 -5.148 1.00 98.31 97 LEU A O 1
ATOM 757 N N . HIS A 1 98 ? -0.739 -0.180 -5.401 1.00 97.75 98 HIS A N 1
ATOM 758 C CA . HIS A 1 98 ? -0.704 0.002 -6.852 1.00 97.75 98 HIS A CA 1
ATOM 759 C C . HIS A 1 98 ? 0.200 1.178 -7.248 1.00 97.75 98 HIS A C 1
ATOM 761 O O . HIS A 1 98 ? 1.093 1.013 -8.074 1.00 97.75 98 HIS A O 1
ATOM 767 N N . CYS A 1 99 ? 0.051 2.339 -6.599 1.00 98.25 99 CYS A N 1
ATOM 768 C CA . CYS A 1 99 ? 0.902 3.499 -6.857 1.00 98.25 99 CYS A CA 1
ATOM 769 C C . CYS A 1 99 ? 2.394 3.170 -6.693 1.00 98.25 99 CYS A C 1
ATOM 771 O O . CYS A 1 99 ? 3.195 3.515 -7.560 1.00 98.25 99 CYS A O 1
ATOM 773 N N . VAL A 1 100 ? 2.778 2.479 -5.613 1.00 98.31 100 VAL A N 1
ATOM 774 C CA . VAL A 1 100 ? 4.183 2.092 -5.390 1.00 98.31 100 VAL A CA 1
ATOM 775 C C . VAL A 1 100 ? 4.661 1.104 -6.459 1.00 98.31 100 VAL A C 1
ATOM 777 O O . VAL A 1 100 ? 5.740 1.296 -7.026 1.00 98.31 100 VAL A O 1
ATOM 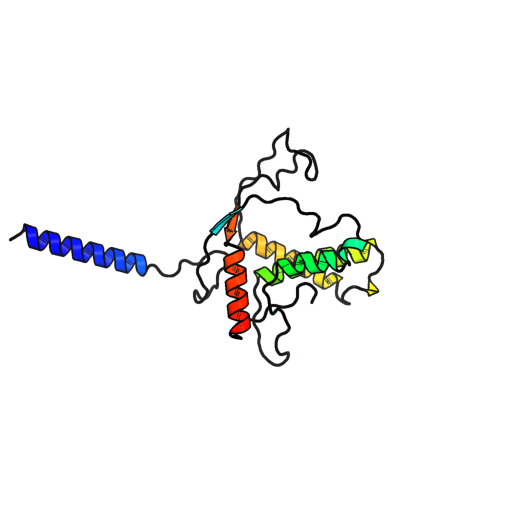780 N N . PHE A 1 101 ? 3.857 0.087 -6.783 1.00 98.19 101 PHE A N 1
ATOM 781 C CA . PHE A 1 101 ? 4.183 -0.882 -7.830 1.00 98.19 101 PHE A CA 1
ATOM 782 C C . PHE A 1 101 ? 4.379 -0.200 -9.192 1.00 98.19 101 PHE A C 1
ATOM 784 O O . PHE A 1 101 ? 5.391 -0.427 -9.862 1.00 98.19 101 PHE A O 1
ATOM 791 N N . MET A 1 102 ? 3.460 0.687 -9.580 1.00 97.62 102 MET A N 1
ATOM 792 C CA . MET A 1 102 ? 3.523 1.409 -10.850 1.00 97.62 102 MET A CA 1
ATOM 793 C C . MET A 1 102 ? 4.700 2.371 -10.915 1.00 97.62 102 MET A C 1
ATOM 795 O O . MET A 1 102 ? 5.367 2.438 -11.948 1.00 97.62 102 MET A O 1
ATOM 799 N N . MET A 1 103 ? 5.030 3.058 -9.819 1.00 97.94 103 MET A N 1
ATOM 800 C CA . MET A 1 103 ? 6.245 3.872 -9.751 1.00 97.94 103 MET A CA 1
ATOM 801 C C . MET A 1 103 ? 7.502 3.027 -9.997 1.00 97.94 103 MET A C 1
ATOM 803 O O . MET A 1 103 ? 8.341 3.411 -10.815 1.00 97.94 103 MET A O 1
ATOM 807 N N . GLY A 1 104 ? 7.607 1.853 -9.364 1.00 97.25 104 GLY A N 1
ATOM 808 C CA . GLY A 1 104 ? 8.704 0.911 -9.603 1.00 97.25 104 GLY A CA 1
ATOM 809 C C . GLY A 1 104 ? 8.742 0.407 -11.049 1.00 97.25 104 GLY A C 1
ATOM 810 O O . GLY A 1 104 ? 9.799 0.410 -11.684 1.00 97.25 104 GLY A O 1
ATOM 811 N N . ARG A 1 105 ? 7.584 0.053 -11.618 1.00 96.69 105 ARG A N 1
ATOM 812 C CA . ARG A 1 105 ? 7.467 -0.408 -13.009 1.00 96.69 105 ARG A CA 1
ATOM 813 C C . ARG A 1 105 ? 7.926 0.662 -13.999 1.00 96.69 105 ARG A C 1
ATOM 815 O O . ARG A 1 105 ? 8.691 0.367 -14.916 1.00 96.69 105 ARG A O 1
ATOM 822 N N . ILE A 1 106 ? 7.484 1.903 -13.802 1.00 97.38 106 ILE A N 1
ATOM 823 C CA . ILE A 1 106 ? 7.830 3.048 -14.650 1.00 97.38 106 ILE A CA 1
ATOM 824 C C . ILE A 1 106 ? 9.324 3.352 -14.553 1.00 97.38 106 ILE A C 1
ATOM 826 O O . ILE A 1 106 ? 9.986 3.451 -15.586 1.00 97.38 106 ILE A O 1
ATOM 830 N N . PHE A 1 107 ? 9.874 3.439 -13.338 1.00 97.44 107 PHE A N 1
ATOM 831 C CA . PHE A 1 107 ? 11.302 3.682 -13.127 1.00 97.44 107 PHE A CA 1
ATOM 832 C C . PHE A 1 107 ? 12.169 2.638 -13.847 1.00 97.44 107 PHE A C 1
ATOM 834 O O . PHE A 1 107 ? 13.061 2.991 -14.621 1.00 97.44 107 PHE A O 1
ATOM 841 N N . ASN A 1 108 ? 11.860 1.352 -13.670 1.00 97.38 108 ASN A N 1
ATOM 842 C CA . ASN A 1 108 ? 12.611 0.272 -14.309 1.00 97.38 108 ASN A CA 1
ATOM 843 C C . ASN A 1 108 ? 12.425 0.243 -15.836 1.00 97.38 108 ASN A C 1
ATOM 845 O O . ASN A 1 108 ? 13.370 -0.047 -16.571 1.00 97.38 108 ASN A O 1
ATOM 849 N N . GLY A 1 109 ? 11.241 0.606 -16.338 1.00 96.88 109 GLY A N 1
ATOM 850 C CA . GLY A 1 109 ? 10.993 0.752 -17.774 1.00 96.88 109 GLY A CA 1
ATOM 851 C C . GLY A 1 109 ? 11.832 1.863 -18.411 1.00 96.88 109 GLY A C 1
ATOM 852 O O . GLY A 1 109 ? 12.372 1.677 -19.504 1.00 96.88 109 GLY A O 1
ATOM 853 N N . LEU A 1 110 ? 12.004 2.985 -17.705 1.00 96.62 110 LEU A N 1
ATOM 854 C CA . LEU A 1 110 ? 12.883 4.081 -18.124 1.00 96.62 110 LEU A CA 1
ATOM 855 C C . LEU A 1 110 ? 14.357 3.658 -18.112 1.00 96.62 110 LEU A C 1
ATOM 857 O O . LEU A 1 110 ? 15.059 3.889 -19.094 1.00 96.62 110 LEU A O 1
ATOM 861 N N . MET A 1 111 ? 14.811 2.982 -17.050 1.00 97.12 111 MET A N 1
ATOM 862 C CA . MET A 1 111 ? 16.189 2.478 -16.931 1.00 97.12 111 MET A CA 1
ATOM 863 C C . MET A 1 111 ? 16.576 1.516 -18.060 1.00 97.12 111 MET A C 1
ATOM 865 O O . MET A 1 111 ? 17.720 1.505 -18.513 1.00 97.12 111 MET A O 1
ATOM 869 N N . LEU A 1 112 ? 15.620 0.718 -18.535 1.00 96.94 112 LEU A N 1
ATOM 870 C CA . LEU A 1 112 ? 15.816 -0.230 -19.631 1.00 96.94 112 LEU A CA 1
ATOM 871 C C . LEU A 1 112 ? 15.555 0.367 -21.021 1.00 96.94 112 LEU A C 1
ATOM 873 O O . LEU A 1 112 ? 15.775 -0.324 -22.015 1.00 96.94 112 LEU A O 1
ATOM 877 N N . ASN A 1 113 ? 15.096 1.620 -21.103 1.00 95.69 113 ASN A N 1
ATOM 878 C CA . ASN A 1 113 ? 14.653 2.266 -22.339 1.00 95.69 113 ASN A CA 1
ATOM 879 C C . ASN A 1 113 ? 13.565 1.455 -23.084 1.00 95.69 113 ASN A C 1
ATOM 881 O O . ASN A 1 113 ? 13.613 1.298 -24.303 1.00 95.69 113 ASN A O 1
ATOM 885 N N . VAL A 1 114 ? 12.592 0.917 -22.337 1.00 94.56 114 VAL A N 1
ATOM 886 C CA . VAL A 1 114 ? 11.453 0.118 -22.844 1.00 94.56 114 VAL A CA 1
ATOM 887 C C . VAL A 1 114 ? 10.115 0.793 -22.537 1.00 94.56 114 VAL A C 1
ATOM 889 O O . VAL A 1 114 ? 9.171 0.175 -22.049 1.00 94.56 114 VAL A O 1
ATOM 892 N N . THR A 1 115 ? 10.024 2.092 -22.815 1.00 91.88 115 THR A N 1
ATOM 893 C CA . THR A 1 115 ? 8.833 2.903 -22.511 1.00 91.88 115 THR A CA 1
ATOM 894 C C . THR A 1 115 ? 7.575 2.441 -23.238 1.00 91.88 115 THR A C 1
ATOM 896 O O . THR A 1 115 ? 6.481 2.678 -22.743 1.00 91.88 115 THR A O 1
ATOM 899 N N . ASP A 1 116 ? 7.715 1.737 -24.362 1.00 90.75 116 ASP A N 1
ATOM 900 C CA . ASP A 1 116 ? 6.588 1.162 -25.110 1.00 90.75 116 ASP A CA 1
ATOM 901 C C . ASP A 1 116 ? 5.824 0.088 -24.309 1.00 90.75 116 ASP A C 1
ATOM 903 O O . ASP A 1 116 ? 4.671 -0.206 -24.612 1.00 90.75 116 ASP A O 1
ATOM 907 N N . ASN A 1 117 ? 6.445 -0.480 -23.265 1.00 87.50 117 ASN A N 1
ATOM 908 C CA . ASN A 1 117 ? 5.820 -1.449 -22.356 1.00 87.50 117 ASN A CA 1
ATOM 909 C C . ASN A 1 117 ? 5.114 -0.790 -21.152 1.00 87.50 117 ASN A C 1
ATOM 911 O O . ASN A 1 117 ? 4.605 -1.496 -20.270 1.00 87.50 117 ASN A O 1
ATOM 915 N N . LEU A 1 118 ? 5.139 0.544 -21.068 1.00 92.44 118 LEU A N 1
ATOM 916 C CA . LEU A 1 118 ? 4.495 1.326 -20.015 1.00 92.44 118 LEU A CA 1
ATOM 917 C C . LEU A 1 118 ? 3.138 1.868 -20.495 1.00 92.44 118 LEU A C 1
ATOM 919 O O . LEU A 1 118 ? 2.918 1.994 -21.701 1.00 92.44 118 LEU A O 1
ATOM 923 N N . PRO A 1 119 ? 2.229 2.231 -19.570 1.00 91.25 119 PRO A N 1
ATOM 924 C CA . PRO A 1 119 ? 1.011 2.952 -19.925 1.00 91.25 119 PRO A CA 1
ATOM 925 C C . PRO A 1 119 ? 1.315 4.212 -20.742 1.00 91.25 119 PRO A C 1
ATOM 927 O O . PRO A 1 119 ? 2.310 4.8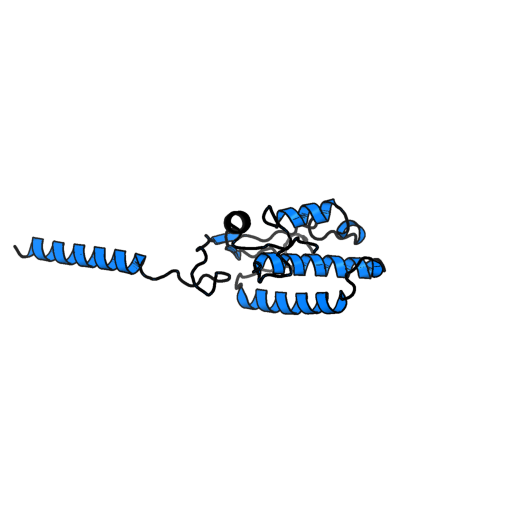99 -20.503 1.00 91.25 119 PRO A O 1
ATOM 930 N N . SER A 1 120 ? 0.444 4.559 -21.692 1.00 93.69 120 SER A N 1
ATOM 931 C CA . SER A 1 120 ? 0.651 5.724 -22.569 1.00 93.69 120 SER A CA 1
ATOM 932 C C . SER A 1 120 ? 0.757 7.051 -21.810 1.00 93.69 120 SER A C 1
ATOM 934 O O . SER A 1 120 ? 1.349 8.010 -22.300 1.00 93.69 120 SER A O 1
ATOM 936 N N . ASP A 1 121 ? 0.179 7.108 -20.616 1.00 94.50 121 ASP A N 1
ATOM 937 C CA . ASP A 1 121 ? 0.149 8.248 -19.709 1.00 94.50 121 ASP A CA 1
ATOM 938 C C . ASP A 1 121 ? 1.109 8.085 -18.517 1.00 94.50 121 ASP A C 1
ATOM 940 O O . ASP A 1 121 ? 0.964 8.794 -17.520 1.00 94.50 121 ASP A O 1
ATOM 944 N N . TRP A 1 122 ? 2.114 7.200 -18.615 1.00 94.88 122 TRP A N 1
ATOM 945 C CA . TRP A 1 122 ? 3.025 6.858 -17.513 1.00 94.88 122 TRP A CA 1
ATOM 946 C C . TRP A 1 122 ? 3.583 8.081 -16.774 1.00 94.88 122 TRP A C 1
ATOM 948 O O . TRP A 1 122 ? 3.715 8.050 -15.556 1.00 94.88 122 TRP A O 1
ATOM 958 N N . HIS A 1 123 ? 3.885 9.177 -17.477 1.00 95.38 123 HIS A N 1
ATOM 959 C CA . HIS A 1 123 ? 4.427 10.385 -16.852 1.00 95.38 123 HIS A CA 1
ATOM 960 C C . HIS A 1 123 ? 3.405 11.064 -15.931 1.00 95.38 123 HIS A C 1
ATOM 962 O O . HIS A 1 123 ? 3.741 11.449 -14.812 1.00 95.38 123 HIS A O 1
ATOM 968 N N . PHE A 1 124 ? 2.152 11.181 -16.378 1.00 97.00 124 PHE A N 1
ATOM 969 C CA . PHE A 1 124 ? 1.070 11.699 -15.546 1.00 97.00 124 PHE A CA 1
ATOM 970 C C . PHE A 1 124 ? 0.796 10.754 -14.374 1.00 97.00 124 PHE A C 1
ATOM 972 O O . PHE A 1 124 ? 0.726 11.210 -13.233 1.00 97.00 124 PHE A O 1
ATOM 979 N N . HIS A 1 125 ? 0.708 9.451 -14.653 1.00 95.62 125 HIS A N 1
ATOM 980 C CA . HIS A 1 125 ? 0.437 8.439 -13.641 1.00 95.62 125 HIS A CA 1
ATOM 981 C C . HIS A 1 125 ? 1.512 8.463 -12.537 1.00 95.62 125 HIS A C 1
ATOM 983 O O . HIS A 1 125 ? 1.179 8.565 -11.361 1.00 95.62 125 HIS A O 1
ATOM 989 N N . PHE A 1 126 ? 2.800 8.526 -12.897 1.00 97.25 126 PHE A N 1
ATOM 990 C CA . PHE A 1 126 ? 3.908 8.615 -11.939 1.00 97.25 126 PHE A CA 1
ATOM 991 C C . PHE A 1 126 ? 3.795 9.829 -11.002 1.00 97.25 126 PHE A C 1
ATOM 993 O O . PHE A 1 126 ? 3.941 9.700 -9.786 1.00 97.25 126 PHE A O 1
ATOM 1000 N N . LEU A 1 127 ? 3.500 11.015 -11.548 1.00 98.12 127 LEU A N 1
ATOM 1001 C CA . LEU A 1 127 ? 3.352 12.238 -10.750 1.00 98.12 127 LEU A CA 1
ATOM 1002 C C . LEU A 1 127 ? 2.091 12.216 -9.875 1.00 98.12 127 LEU A C 1
ATOM 1004 O O . LEU A 1 127 ? 2.121 12.712 -8.747 1.00 98.12 127 LEU A O 1
ATOM 1008 N N . HIS A 1 128 ? 1.003 11.618 -10.364 1.00 97.56 128 HIS A N 1
ATOM 1009 C CA . HIS A 1 128 ? -0.203 11.392 -9.572 1.00 97.56 128 HIS A CA 1
ATOM 1010 C C . HIS A 1 128 ? 0.080 10.472 -8.377 1.00 97.56 128 HIS A C 1
ATOM 1012 O O . HIS A 1 128 ? -0.294 10.809 -7.254 1.00 97.56 128 HIS A O 1
ATOM 1018 N N . CYS A 1 129 ? 0.786 9.356 -8.598 1.00 98.00 129 CYS A N 1
ATOM 1019 C CA . CYS A 1 129 ? 1.181 8.429 -7.537 1.00 98.00 129 CYS A CA 1
ATOM 1020 C C . CYS A 1 129 ? 2.003 9.131 -6.449 1.00 98.00 129 CYS A C 1
ATOM 1022 O O . CYS A 1 129 ? 1.729 8.937 -5.264 1.00 98.00 129 CYS A O 1
ATOM 1024 N N . ILE A 1 130 ? 2.952 9.995 -6.835 1.00 98.44 130 ILE A N 1
ATOM 1025 C CA . ILE A 1 130 ? 3.746 10.790 -5.885 1.00 98.44 130 ILE A CA 1
ATOM 1026 C C . ILE A 1 130 ? 2.843 11.652 -4.995 1.00 98.44 130 ILE A C 1
ATOM 1028 O O . ILE A 1 130 ? 2.975 11.618 -3.769 1.00 98.44 130 ILE A O 1
ATOM 1032 N N . ASP A 1 131 ? 1.924 12.424 -5.581 1.00 98.56 131 ASP A N 1
ATOM 1033 C CA . ASP A 1 131 ? 1.062 13.302 -4.785 1.00 98.56 131 ASP A CA 1
ATOM 1034 C C . ASP A 1 131 ? 0.058 12.515 -3.926 1.00 98.56 131 ASP A C 1
ATOM 1036 O O . ASP A 1 131 ? -0.186 12.880 -2.772 1.00 98.56 131 ASP A O 1
ATOM 1040 N N . TYR A 1 132 ? -0.471 11.402 -4.442 1.00 98.19 132 TYR A N 1
ATOM 1041 C CA . TYR A 1 132 ? -1.359 10.518 -3.690 1.00 98.19 132 TYR A CA 1
ATOM 1042 C C . TYR A 1 132 ? -0.653 9.933 -2.459 1.00 98.19 132 TYR A C 1
ATOM 1044 O O . TYR A 1 132 ? -1.179 10.008 -1.345 1.00 98.19 132 TYR A O 1
ATOM 1052 N N . LEU A 1 133 ? 0.559 9.391 -2.629 1.00 98.44 133 LEU A N 1
ATOM 1053 C CA . LEU A 1 133 ? 1.340 8.814 -1.532 1.00 98.44 133 LEU A CA 1
ATOM 1054 C C . LEU A 1 133 ? 1.773 9.877 -0.518 1.00 98.44 133 LEU A C 1
ATOM 1056 O O . LEU A 1 133 ? 1.692 9.631 0.684 1.00 98.44 133 LEU A O 1
ATOM 1060 N N . ARG A 1 134 ? 2.127 11.091 -0.964 1.00 98.19 134 ARG A N 1
ATOM 1061 C CA . ARG A 1 134 ? 2.386 12.228 -0.065 1.00 98.19 134 ARG A CA 1
ATOM 1062 C C . ARG A 1 134 ? 1.191 12.492 0.855 1.00 98.19 134 ARG A C 1
ATOM 1064 O O . ARG A 1 134 ? 1.364 12.659 2.061 1.00 98.19 134 ARG A O 1
ATOM 1071 N N . GLN A 1 135 ? -0.023 12.524 0.305 1.00 98.00 135 GLN A N 1
ATOM 1072 C CA . GLN A 1 135 ? -1.241 12.726 1.096 1.00 98.00 135 GLN A CA 1
ATOM 1073 C C . GLN A 1 135 ? -1.538 11.537 2.017 1.00 98.00 135 GLN A C 1
ATOM 1075 O O . GLN A 1 135 ? -1.945 11.745 3.160 1.00 98.00 135 GLN A O 1
ATOM 1080 N N . ALA A 1 136 ? -1.292 10.308 1.558 1.00 97.00 136 ALA A N 1
ATOM 1081 C CA . ALA A 1 136 ? -1.455 9.108 2.370 1.00 97.00 136 ALA A CA 1
ATOM 1082 C C . ALA A 1 136 ? -0.522 9.094 3.593 1.00 97.00 136 ALA A C 1
ATOM 1084 O O . ALA A 1 136 ? -0.985 8.810 4.695 1.00 97.00 136 ALA A O 1
ATOM 1085 N N . ILE A 1 137 ? 0.746 9.481 3.421 1.00 97.06 137 ILE A N 1
ATOM 1086 C CA . ILE A 1 137 ? 1.732 9.605 4.508 1.00 97.06 137 ILE A CA 1
ATOM 1087 C C . ILE A 1 137 ? 1.307 10.686 5.511 1.00 97.06 137 ILE A C 1
ATOM 1089 O O . ILE A 1 137 ? 1.327 10.472 6.720 1.00 97.06 137 ILE A O 1
ATOM 1093 N N . MET A 1 138 ? 0.855 11.849 5.028 1.00 96.62 138 MET A N 1
ATOM 1094 C CA . MET A 1 138 ? 0.338 12.902 5.913 1.00 96.62 138 MET A CA 1
ATOM 1095 C C . MET A 1 138 ? -0.924 12.461 6.668 1.00 96.62 138 MET A C 1
ATOM 1097 O O . MET A 1 138 ? -1.148 12.887 7.798 1.00 96.62 138 MET A O 1
ATOM 1101 N N . CYS A 1 139 ? -1.755 11.627 6.040 1.00 94.81 139 CYS A N 1
ATOM 1102 C CA . CYS A 1 139 ? -2.974 11.094 6.636 1.00 94.81 139 CYS A CA 1
ATOM 1103 C C . CYS A 1 139 ? -2.689 10.018 7.691 1.00 94.81 139 CYS A C 1
ATOM 1105 O O . CYS A 1 139 ? -3.394 9.976 8.701 1.00 94.81 139 CYS A O 1
ATOM 1107 N N . SER A 1 140 ? -1.683 9.159 7.478 1.00 94.25 140 SER A N 1
ATOM 1108 C CA . SER A 1 140 ? -1.268 8.173 8.479 1.00 94.25 140 SER A CA 1
ATOM 1109 C C . SER A 1 140 ? -0.601 8.842 9.678 1.00 94.25 140 SER A C 1
ATOM 1111 O O . SER A 1 140 ? -0.859 8.423 10.804 1.00 94.25 140 SER A O 1
ATOM 1113 N N . GLY A 1 141 ? 0.190 9.897 9.439 1.00 94.62 141 GLY A N 1
ATOM 1114 C CA . GLY A 1 141 ? 0.811 10.700 10.490 1.00 94.62 141 GLY A CA 1
ATOM 1115 C C . GLY A 1 141 ? 1.660 9.855 11.436 1.00 94.62 141 GLY A C 1
ATOM 1116 O O . GLY A 1 141 ? 1.549 10.014 12.650 1.00 94.62 141 GLY A O 1
ATOM 1117 N N . ASP A 1 142 ? 2.437 8.918 10.887 1.00 94.38 142 ASP A N 1
ATOM 1118 C CA . ASP A 1 142 ? 3.290 8.047 11.690 1.00 94.38 142 ASP A CA 1
ATOM 1119 C C . ASP A 1 142 ? 4.379 8.870 12.394 1.00 94.38 142 ASP A C 1
ATOM 1121 O O . ASP A 1 142 ? 5.117 9.624 11.763 1.00 94.38 142 ASP A O 1
ATOM 1125 N N . VAL A 1 143 ? 4.431 8.752 13.719 1.00 93.94 143 VAL A N 1
ATOM 1126 C CA . VAL A 1 143 ? 5.354 9.479 14.606 1.00 93.94 143 VAL A CA 1
ATOM 1127 C C . VAL A 1 143 ? 6.315 8.529 15.324 1.00 93.94 143 VAL A C 1
ATOM 1129 O O . VAL A 1 143 ? 6.865 8.880 16.371 1.00 93.94 143 VAL A O 1
ATOM 1132 N N . ALA A 1 144 ? 6.485 7.307 14.808 1.00 92.75 144 ALA A N 1
ATOM 1133 C CA . ALA A 1 144 ? 7.506 6.390 15.290 1.00 92.75 144 ALA A CA 1
ATOM 1134 C C . ALA A 1 144 ? 8.899 7.045 15.224 1.00 92.75 144 ALA A C 1
ATOM 1136 O O . ALA A 1 144 ? 9.217 7.793 14.303 1.00 92.75 144 ALA A O 1
ATOM 1137 N N . MET A 1 145 ? 9.726 6.788 16.239 1.00 90.06 145 MET A N 1
ATOM 1138 C CA . MET A 1 145 ? 11.094 7.303 16.286 1.00 90.06 145 MET A CA 1
ATOM 1139 C C . MET A 1 145 ? 12.033 6.320 15.589 1.00 90.06 145 MET A C 1
ATOM 1141 O O . MET A 1 145 ? 12.204 5.197 16.064 1.00 90.06 145 MET A O 1
ATOM 1145 N N . GLU A 1 146 ? 12.651 6.762 14.500 1.00 85.88 146 GLU A N 1
ATOM 1146 C CA . GLU A 1 146 ? 13.682 6.038 13.752 1.00 85.88 146 GLU A CA 1
ATOM 1147 C C . GLU A 1 146 ? 15.052 6.413 14.332 1.00 85.88 146 GLU A C 1
ATOM 1149 O O . GLU A 1 146 ? 15.551 7.522 14.142 1.00 85.88 146 GLU A O 1
ATOM 1154 N N . ALA A 1 147 ? 15.611 5.529 15.161 1.00 79.69 147 ALA A N 1
ATOM 1155 C CA . ALA A 1 147 ? 16.960 5.706 15.688 1.00 79.69 147 ALA A CA 1
ATOM 1156 C C . ALA A 1 147 ? 17.981 5.379 14.592 1.00 79.69 147 ALA A C 1
ATOM 1158 O O . ALA A 1 147 ? 17.766 4.443 13.834 1.00 79.69 147 ALA A O 1
ATOM 1159 N N . HIS A 1 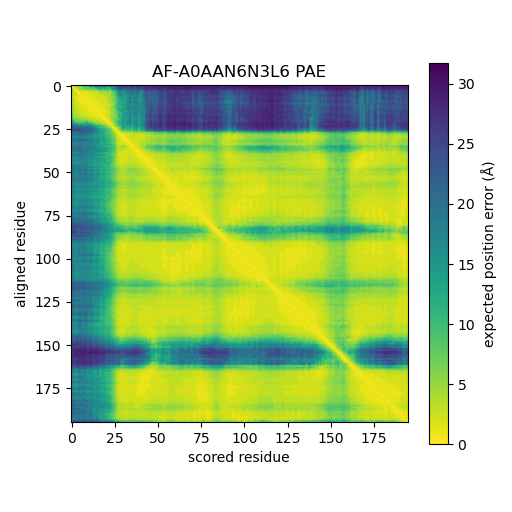148 ? 19.076 6.139 14.548 1.00 76.31 148 HIS A N 1
ATOM 1160 C CA . HIS A 1 148 ? 20.214 5.901 13.661 1.00 76.31 148 HIS A CA 1
ATOM 1161 C C . HIS A 1 148 ? 21.413 5.507 14.527 1.00 76.31 148 HIS A C 1
ATOM 1163 O O . HIS A 1 148 ? 22.093 6.380 15.080 1.00 76.31 148 HIS A O 1
ATOM 1169 N N . GLU A 1 149 ? 21.643 4.208 14.703 1.00 71.12 149 GLU A N 1
ATOM 1170 C CA . GLU A 1 149 ? 22.751 3.719 15.530 1.00 71.12 149 GLU A CA 1
ATOM 1171 C C . GLU A 1 149 ? 24.065 3.609 14.716 1.00 71.12 149 GLU A C 1
ATOM 1173 O O . GLU A 1 149 ? 24.055 3.230 13.542 1.00 71.12 149 GLU A O 1
ATOM 1178 N N . PRO A 1 150 ? 25.238 3.938 15.296 1.00 67.75 150 PRO A N 1
ATOM 1179 C CA . PRO A 1 150 ? 26.521 3.893 14.580 1.00 67.75 150 PRO A CA 1
ATOM 1180 C C . PRO A 1 150 ? 26.962 2.498 14.113 1.00 67.75 150 PRO A C 1
ATOM 1182 O O . PRO A 1 150 ? 27.843 2.395 13.259 1.00 67.75 150 PRO A O 1
ATOM 1185 N N . ASP A 1 151 ? 26.418 1.444 14.718 1.00 68.31 151 ASP A N 1
ATOM 1186 C CA . ASP A 1 151 ? 26.719 0.038 14.454 1.00 68.31 151 ASP A CA 1
ATOM 1187 C C . ASP A 1 151 ? 25.579 -0.694 13.726 1.00 68.31 151 ASP A C 1
ATOM 1189 O O . ASP A 1 151 ? 25.573 -1.927 13.689 1.00 68.31 151 ASP A O 1
ATOM 1193 N N . GLU A 1 152 ? 24.641 0.048 13.122 1.00 64.69 152 GLU A N 1
ATOM 1194 C CA . GLU A 1 152 ? 23.601 -0.530 12.269 1.00 64.69 152 GLU A CA 1
ATOM 1195 C C . GLU A 1 152 ? 24.220 -1.400 11.175 1.00 64.69 152 GLU A C 1
ATOM 1197 O O . GLU A 1 152 ? 25.125 -0.983 10.444 1.00 64.69 152 GLU A O 1
ATOM 1202 N N . THR A 1 153 ? 23.728 -2.637 11.079 1.00 59.66 153 THR A N 1
ATOM 1203 C CA . THR A 1 153 ? 24.056 -3.522 9.968 1.00 59.66 153 THR A CA 1
ATOM 1204 C C . THR A 1 153 ? 23.593 -2.868 8.675 1.00 59.66 153 THR A C 1
ATOM 1206 O O . THR A 1 153 ? 22.490 -2.333 8.604 1.00 59.66 153 THR A O 1
ATOM 1209 N N . ASP A 1 154 ? 24.473 -2.880 7.677 1.00 57.03 154 ASP A N 1
ATOM 1210 C CA . ASP A 1 154 ? 24.260 -2.315 6.347 1.00 57.03 154 ASP A CA 1
ATOM 1211 C C . ASP A 1 154 ? 23.161 -3.097 5.610 1.00 57.03 154 ASP A C 1
ATOM 1213 O O . ASP A 1 154 ? 23.445 -3.971 4.793 1.00 57.03 154 ASP A O 1
ATOM 1217 N N . ASP A 1 155 ? 21.901 -2.833 5.951 1.00 58.53 155 ASP A N 1
ATOM 1218 C CA . ASP A 1 155 ? 20.762 -3.374 5.209 1.00 58.53 155 ASP A CA 1
ATOM 1219 C C . ASP A 1 155 ? 20.547 -2.564 3.907 1.00 58.53 155 ASP A C 1
ATOM 1221 O O . ASP A 1 155 ? 19.994 -3.101 2.945 1.00 58.53 155 ASP A O 1
ATOM 1225 N N . THR A 1 156 ? 21.066 -1.321 3.848 1.00 54.12 156 THR A N 1
ATOM 1226 C CA . THR A 1 156 ? 21.055 -0.387 2.689 1.00 54.12 156 THR A CA 1
ATOM 1227 C C . THR A 1 156 ? 22.064 0.789 2.761 1.00 54.12 156 THR A C 1
ATOM 1229 O O . THR A 1 156 ? 22.188 1.552 1.798 1.00 54.12 156 THR A O 1
ATOM 1232 N N . GLY A 1 157 ? 22.788 0.959 3.869 1.00 54.81 157 GLY A N 1
ATOM 1233 C CA . GLY A 1 157 ? 23.884 1.915 4.079 1.00 54.81 157 GLY A CA 1
ATOM 1234 C C . GLY A 1 157 ? 24.140 2.150 5.580 1.00 54.81 157 GLY A C 1
ATOM 1235 O O . GLY A 1 157 ? 23.245 1.914 6.390 1.00 54.81 157 GLY A O 1
ATOM 1236 N N . PRO A 1 158 ? 25.323 2.637 6.010 1.00 50.72 158 PRO A N 1
ATOM 1237 C CA . PRO A 1 158 ? 25.523 3.040 7.404 1.00 50.72 158 PRO A CA 1
ATOM 1238 C C . PRO A 1 158 ? 24.642 4.253 7.762 1.00 50.72 158 PRO A C 1
ATOM 1240 O O . PRO A 1 158 ? 24.612 5.225 7.005 1.00 50.72 158 PRO A O 1
ATOM 1243 N N . LEU A 1 159 ? 24.013 4.224 8.948 1.00 56.62 159 LEU A N 1
ATOM 1244 C CA . LEU A 1 159 ? 23.094 5.250 9.477 1.00 56.62 159 LEU A CA 1
ATOM 1245 C C . LEU A 1 159 ? 21.775 5.404 8.696 1.00 56.62 159 LEU A C 1
ATOM 1247 O O . LEU A 1 159 ? 21.221 6.504 8.681 1.00 56.62 159 LEU A O 1
ATOM 1251 N N . ASP A 1 160 ? 21.261 4.364 8.037 1.00 60.66 160 ASP A N 1
ATOM 1252 C CA . ASP A 1 160 ? 20.004 4.491 7.284 1.00 60.66 160 ASP A CA 1
ATOM 1253 C C . ASP A 1 160 ? 18.789 4.694 8.211 1.00 60.66 160 ASP A C 1
ATOM 1255 O O . ASP A 1 160 ? 17.874 5.419 7.837 1.00 60.66 160 ASP A O 1
ATOM 1259 N N . GLY A 1 161 ? 18.798 4.153 9.445 1.00 59.56 161 GLY A N 1
ATOM 1260 C CA . GLY A 1 161 ? 17.803 4.363 10.521 1.00 59.56 161 GLY A CA 1
ATOM 1261 C C . GLY A 1 161 ? 16.337 3.989 10.229 1.00 59.56 161 GLY A C 1
ATOM 1262 O O . GLY A 1 161 ? 15.582 3.667 11.150 1.00 59.56 161 GLY A O 1
ATOM 1263 N N . GLY A 1 162 ? 15.932 3.948 8.957 1.00 65.25 162 GLY A N 1
ATOM 1264 C CA . GLY A 1 162 ? 14.545 3.839 8.502 1.00 65.25 162 GLY A CA 1
ATOM 1265 C C . GLY A 1 162 ? 13.889 2.482 8.749 1.00 65.25 162 GLY A C 1
ATOM 1266 O O . GLY A 1 162 ? 12.673 2.357 8.661 1.00 65.25 162 GLY A O 1
ATOM 1267 N N . TRP A 1 163 ? 14.669 1.459 9.108 1.00 77.50 163 TRP A N 1
ATOM 1268 C CA . TRP A 1 163 ? 14.164 0.108 9.388 1.00 77.50 163 TRP A CA 1
ATOM 1269 C C . TRP A 1 163 ? 14.161 -0.242 10.883 1.00 77.50 163 TRP A C 1
ATOM 1271 O O . TRP A 1 163 ? 13.673 -1.300 11.278 1.00 77.50 163 TRP A O 1
ATOM 1281 N N . ASN A 1 164 ? 14.692 0.626 11.752 1.00 77.00 164 ASN A N 1
ATOM 1282 C CA . ASN A 1 164 ? 14.867 0.310 13.175 1.00 77.00 164 ASN A CA 1
ATOM 1283 C C . ASN A 1 164 ? 13.736 0.789 14.091 1.00 77.00 164 ASN A C 1
ATOM 1285 O O . ASN A 1 164 ? 13.666 0.374 15.256 1.00 77.00 164 ASN A O 1
ATOM 1289 N N . ALA A 1 165 ? 12.809 1.588 13.569 1.00 85.69 165 ALA A N 1
ATOM 1290 C CA . ALA A 1 165 ? 11.620 1.991 14.301 1.00 85.69 165 ALA A CA 1
ATOM 1291 C C . ALA A 1 165 ? 10.614 0.849 14.499 1.00 85.69 165 ALA A C 1
ATOM 1293 O O . ALA A 1 165 ? 10.559 -0.148 13.780 1.00 85.69 165 ALA A O 1
ATOM 1294 N N . HIS A 1 166 ? 9.786 1.030 15.526 1.00 92.25 166 HIS A N 1
ATOM 1295 C CA . HIS A 1 166 ? 8.624 0.197 15.793 1.00 92.25 166 HIS A CA 1
ATOM 1296 C C . HIS A 1 166 ? 7.366 1.028 15.549 1.00 92.25 166 HIS A C 1
ATOM 1298 O O . HIS A 1 166 ? 7.099 1.996 16.262 1.00 92.25 166 HIS A O 1
ATOM 1304 N N . HIS A 1 167 ? 6.584 0.617 14.560 1.00 94.62 167 HIS A N 1
ATOM 1305 C CA . HIS A 1 167 ? 5.409 1.324 14.068 1.00 94.62 167 HIS A CA 1
ATOM 1306 C C . HIS A 1 167 ? 4.133 0.693 14.622 1.00 94.62 167 HIS A C 1
ATOM 1308 O O . HIS A 1 167 ? 4.065 -0.518 14.849 1.00 94.62 167 HIS A O 1
ATOM 1314 N N . VAL A 1 168 ? 3.089 1.498 14.825 1.00 95.56 168 VAL A N 1
ATOM 1315 C CA . VAL A 1 168 ? 1.758 1.004 15.210 1.00 95.56 168 VAL A CA 1
ATOM 1316 C C . VAL A 1 168 ? 0.903 0.880 13.954 1.00 95.56 168 VAL A C 1
ATOM 1318 O O . VAL A 1 168 ? 0.266 1.835 13.515 1.00 95.56 168 VAL A O 1
ATOM 1321 N N . CYS A 1 169 ? 0.855 -0.315 13.375 1.00 95.56 169 CYS A N 1
ATOM 1322 C CA . CYS A 1 169 ? 0.125 -0.565 12.135 1.00 95.56 169 CYS A CA 1
ATOM 1323 C C . CYS A 1 169 ? -1.239 -1.203 12.411 1.00 95.56 169 CYS A C 1
ATOM 1325 O O . CYS A 1 169 ? -1.424 -1.906 13.408 1.00 95.56 169 CYS A O 1
ATOM 1327 N N . LYS A 1 170 ? -2.201 -1.043 11.492 1.00 95.81 170 LYS A N 1
ATOM 1328 C CA . LYS A 1 170 ? -3.359 -1.952 11.454 1.00 95.81 170 LYS A CA 1
ATOM 1329 C C . LYS A 1 170 ? -2.866 -3.378 11.231 1.00 95.81 170 LYS A C 1
ATOM 1331 O O . LYS A 1 170 ? -1.927 -3.602 10.472 1.00 95.81 170 LYS A O 1
ATOM 1336 N N . ASP A 1 171 ? -3.524 -4.347 11.859 1.00 97.19 171 ASP A N 1
ATOM 1337 C CA . ASP A 1 171 ? -3.258 -5.761 11.622 1.00 97.19 171 ASP A CA 1
ATOM 1338 C C . ASP A 1 171 ? -3.599 -6.092 10.168 1.00 97.19 171 ASP A C 1
ATOM 1340 O O . ASP A 1 171 ? -4.764 -6.284 9.809 1.00 97.19 171 ASP A O 1
ATOM 1344 N N . TYR A 1 172 ? -2.569 -6.139 9.327 1.00 96.69 172 TYR A N 1
ATOM 1345 C CA . TYR A 1 172 ? -2.712 -6.286 7.885 1.00 96.69 172 TYR A CA 1
ATOM 1346 C C . TYR A 1 172 ? -3.502 -7.544 7.508 1.00 96.69 172 TYR A C 1
ATOM 1348 O O . TYR A 1 172 ? -4.373 -7.502 6.643 1.00 96.69 172 TYR A O 1
ATOM 1356 N N . GLY A 1 173 ? -3.318 -8.641 8.250 1.00 97.50 173 GLY A N 1
ATOM 1357 C CA . GLY A 1 173 ? -4.092 -9.864 8.048 1.00 97.50 173 GLY A CA 1
ATOM 1358 C C . GLY A 1 173 ? -5.591 -9.690 8.324 1.00 97.50 173 GLY A C 1
ATOM 1359 O O . GLY A 1 173 ? -6.414 -10.351 7.692 1.00 97.50 173 GLY A O 1
ATOM 1360 N N . GLN A 1 174 ? -5.980 -8.799 9.241 1.00 97.62 174 GLN A N 1
ATOM 1361 C C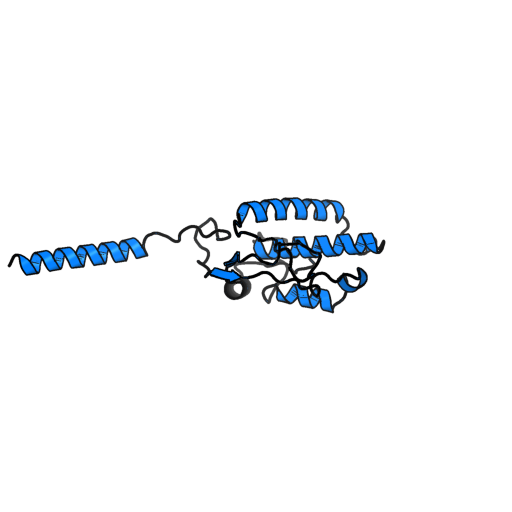A . GLN A 1 174 ? -7.389 -8.444 9.450 1.00 97.62 174 GLN A CA 1
ATOM 1362 C C . GLN A 1 174 ? -7.915 -7.528 8.341 1.00 97.62 174 GLN A C 1
ATOM 1364 O O . GLN A 1 174 ? -9.063 -7.701 7.926 1.00 97.62 174 GLN A O 1
ATOM 1369 N N . VAL A 1 175 ? -7.083 -6.602 7.844 1.00 96.81 175 VAL A N 1
ATOM 1370 C CA . VAL A 1 175 ? -7.413 -5.742 6.694 1.00 96.81 175 VAL A CA 1
ATOM 1371 C C . VAL A 1 175 ? -7.712 -6.599 5.467 1.00 96.81 175 VAL A C 1
ATOM 1373 O O . VAL A 1 175 ? -8.805 -6.491 4.917 1.00 96.81 175 VAL A O 1
ATOM 1376 N N . ILE A 1 176 ? -6.801 -7.501 5.092 1.00 97.88 176 ILE A N 1
ATOM 1377 C CA . ILE A 1 176 ? -6.965 -8.389 3.933 1.00 97.88 176 ILE A CA 1
ATOM 1378 C C . ILE A 1 176 ? -8.237 -9.228 4.062 1.00 97.88 176 ILE A C 1
ATOM 1380 O O . ILE A 1 176 ? -9.114 -9.140 3.205 1.00 97.88 176 ILE A O 1
ATOM 1384 N N . LYS A 1 177 ? -8.430 -9.923 5.192 1.00 97.56 177 LYS A N 1
ATOM 1385 C CA . LYS A 1 177 ? -9.648 -10.719 5.434 1.00 97.56 177 LYS A CA 1
ATOM 1386 C C . LYS A 1 177 ? -10.932 -9.895 5.350 1.00 97.56 177 LYS A C 1
ATOM 1388 O O . LYS A 1 177 ? -11.982 -10.432 5.007 1.00 97.56 177 LYS A O 1
ATOM 1393 N N . TYR A 1 178 ? -10.899 -8.626 5.756 1.00 96.06 178 TYR A N 1
ATOM 1394 C CA . TYR A 1 178 ? -12.046 -7.736 5.616 1.00 96.06 178 TYR A CA 1
ATOM 1395 C C . TYR A 1 178 ? -12.313 -7.397 4.148 1.00 96.06 178 TYR A C 1
ATOM 1397 O O . TYR A 1 178 ? -13.450 -7.543 3.707 1.00 96.06 178 TYR A O 1
ATOM 1405 N N . LEU A 1 179 ? -11.284 -7.008 3.393 1.00 96.38 179 LEU A N 1
ATOM 1406 C CA . LEU A 1 179 ? -11.420 -6.679 1.974 1.00 96.38 179 LEU A CA 1
ATOM 1407 C C . LEU A 1 179 ? -11.920 -7.869 1.155 1.00 96.38 179 LEU A C 1
ATOM 1409 O O . LEU A 1 179 ? -12.858 -7.707 0.385 1.00 96.38 179 LEU A O 1
ATOM 1413 N N . GLU A 1 180 ? -11.389 -9.068 1.389 1.00 97.25 180 GLU A N 1
ATOM 1414 C CA . GLU A 1 180 ? -11.839 -10.297 0.721 1.00 97.25 180 GLU A CA 1
ATOM 1415 C C . GLU A 1 180 ? -13.328 -10.580 0.960 1.00 97.25 180 GLU A C 1
ATOM 1417 O O . GLU A 1 180 ? -14.051 -10.956 0.038 1.00 97.25 180 GLU A O 1
ATOM 1422 N N . ARG A 1 181 ? -13.824 -10.349 2.186 1.00 96.44 181 ARG A N 1
ATOM 1423 C CA . ARG A 1 181 ? -15.265 -10.443 2.471 1.00 96.44 181 ARG A CA 1
ATOM 1424 C C . ARG A 1 181 ? -16.057 -9.385 1.708 1.00 96.44 181 ARG A C 1
ATOM 1426 O O . ARG A 1 181 ? -17.065 -9.715 1.106 1.00 96.44 181 ARG A O 1
ATOM 1433 N N . GLN A 1 182 ? -15.593 -8.136 1.696 1.00 94.38 182 GLN A N 1
ATOM 1434 C CA . GLN A 1 182 ? -16.274 -7.041 0.993 1.00 94.38 182 GLN A CA 1
ATOM 1435 C C . GLN A 1 182 ? -16.335 -7.253 -0.525 1.00 94.38 182 GLN A C 1
ATOM 1437 O O . GLN A 1 182 ? -17.343 -6.909 -1.138 1.00 94.38 182 GLN A O 1
ATOM 1442 N N . ILE A 1 183 ? -15.285 -7.837 -1.108 1.00 94.69 183 ILE A N 1
ATOM 1443 C CA . ILE A 1 183 ? -15.252 -8.255 -2.514 1.00 94.69 183 ILE A CA 1
ATOM 1444 C C . ILE A 1 183 ? -16.285 -9.356 -2.745 1.00 94.69 183 ILE A C 1
ATOM 1446 O O . ILE A 1 183 ? -17.135 -9.233 -3.624 1.00 94.69 183 ILE A O 1
ATOM 1450 N N . LYS A 1 184 ? -16.260 -10.411 -1.921 1.00 95.19 184 LYS A N 1
ATOM 1451 C CA . LYS A 1 184 ? -17.203 -11.533 -2.020 1.00 95.19 184 LYS A CA 1
ATOM 1452 C C . LYS A 1 184 ? -18.666 -11.090 -1.897 1.00 95.19 184 LYS A C 1
ATOM 1454 O O . LYS A 1 184 ? -19.522 -11.636 -2.588 1.00 95.19 184 LYS A O 1
ATOM 1459 N N . ASP A 1 185 ? -18.937 -10.115 -1.037 1.00 93.69 185 ASP A N 1
ATOM 1460 C CA . ASP A 1 185 ? -20.276 -9.573 -0.798 1.00 93.69 185 ASP A CA 1
ATOM 1461 C C . ASP A 1 185 ? -20.695 -8.531 -1.860 1.00 93.69 185 ASP A C 1
ATOM 1463 O O . ASP A 1 185 ? -21.806 -8.008 -1.801 1.00 93.69 185 ASP A O 1
ATOM 1467 N N . GLY A 1 186 ? -19.821 -8.208 -2.824 1.00 90.44 186 GLY A N 1
ATOM 1468 C CA . GLY A 1 186 ? -20.091 -7.240 -3.894 1.00 90.44 186 GLY A CA 1
ATOM 1469 C C . GLY A 1 186 ? -20.151 -5.782 -3.428 1.00 90.44 186 GLY A C 1
ATOM 1470 O O . GLY A 1 186 ? -20.610 -4.917 -4.166 1.00 90.44 186 GLY A O 1
ATOM 1471 N N . VAL A 1 187 ? -19.697 -5.492 -2.206 1.00 89.94 187 VAL A N 1
ATOM 1472 C CA . VAL A 1 187 ? -19.703 -4.137 -1.628 1.00 89.94 187 VAL A CA 1
ATOM 1473 C C . VAL A 1 187 ? -18.548 -3.304 -2.175 1.00 89.94 187 VAL A C 1
ATOM 1475 O O . VAL A 1 187 ? -18.645 -2.081 -2.281 1.00 89.94 187 VAL A O 1
ATOM 1478 N N . ARG A 1 188 ? -17.428 -3.960 -2.489 1.00 90.88 188 ARG A N 1
ATOM 1479 C CA . ARG A 1 188 ? -16.186 -3.287 -2.847 1.00 90.88 188 ARG A CA 1
ATOM 1480 C C . ARG A 1 188 ? -15.488 -3.971 -4.009 1.00 90.88 188 ARG A C 1
ATOM 1482 O O . ARG A 1 188 ? -15.422 -5.193 -4.061 1.00 90.88 188 ARG A O 1
ATOM 1489 N N . VAL A 1 189 ? -14.888 -3.163 -4.874 1.00 94.19 189 VAL A N 1
ATOM 1490 C CA . VAL A 1 189 ? -13.986 -3.616 -5.934 1.00 94.19 189 VAL A CA 1
ATOM 1491 C C . VAL A 1 189 ? -12.556 -3.287 -5.519 1.00 94.19 189 VAL A C 1
ATOM 1493 O O . VAL A 1 189 ? -12.288 -2.199 -5.017 1.00 94.19 189 VAL A O 1
ATOM 1496 N N . VAL A 1 190 ? -11.626 -4.214 -5.713 1.00 95.31 190 VAL A N 1
ATOM 1497 C CA . VAL A 1 190 ? -10.191 -3.953 -5.553 1.00 95.31 190 VAL A CA 1
ATOM 1498 C C . VAL A 1 190 ? -9.534 -4.259 -6.883 1.00 95.31 190 VAL A C 1
ATOM 1500 O O . VAL A 1 190 ? -9.622 -5.390 -7.350 1.00 95.31 190 VAL A O 1
ATOM 1503 N N . LEU A 1 191 ? -8.914 -3.249 -7.484 1.00 95.31 191 LEU A N 1
ATOM 1504 C CA . LEU A 1 191 ? -8.242 -3.393 -8.769 1.00 95.31 191 LEU A CA 1
ATOM 1505 C C . LEU A 1 191 ? -6.993 -4.287 -8.625 1.00 95.31 191 LEU A C 1
ATOM 1507 O O . LEU A 1 191 ? -6.458 -4.403 -7.513 1.00 95.31 191 LEU A O 1
ATOM 1511 N N . PRO A 1 192 ? -6.564 -4.974 -9.702 1.00 95.62 192 PRO A N 1
ATOM 1512 C CA . PRO A 1 192 ? -5.276 -5.668 -9.741 1.00 95.62 192 PRO A CA 1
ATOM 1513 C C . PRO A 1 192 ? -4.109 -4.750 -9.349 1.00 95.62 192 PRO A C 1
ATOM 1515 O O . PRO A 1 192 ? -4.244 -3.537 -9.353 1.00 95.62 192 PRO A O 1
ATOM 1518 N N . ILE A 1 193 ? -2.960 -5.313 -8.968 1.00 96.75 193 ILE A N 1
ATOM 1519 C CA . ILE A 1 193 ? -1.806 -4.485 -8.574 1.00 96.75 193 ILE A CA 1
ATOM 1520 C C . ILE A 1 193 ? -1.177 -3.748 -9.766 1.00 96.75 193 ILE A C 1
ATOM 1522 O O . ILE A 1 193 ? -0.606 -2.676 -9.594 1.00 96.75 193 ILE A O 1
ATOM 1526 N N . ASP A 1 194 ? -1.274 -4.337 -10.954 1.00 93.44 194 ASP A N 1
ATOM 1527 C CA . ASP A 1 194 ? -0.633 -3.931 -12.205 1.00 93.44 194 ASP A CA 1
ATOM 1528 C C . ASP A 1 194 ? -1.629 -3.395 -13.243 1.00 93.44 194 ASP A C 1
ATOM 1530 O O . ASP A 1 194 ? -1.375 -3.498 -14.445 1.00 93.44 194 ASP A O 1
ATOM 1534 N N . ASP A 1 195 ? -2.768 -2.888 -12.771 1.00 87.50 195 ASP A N 1
ATOM 1535 C CA . ASP A 1 195 ? -3.875 -2.418 -13.599 1.00 87.50 195 ASP A CA 1
ATOM 1536 C C . ASP A 1 195 ? -3.567 -1.182 -14.466 1.00 87.50 195 ASP A C 1
ATOM 1538 O O . ASP A 1 195 ? -2.628 -0.408 -14.157 1.00 87.50 195 ASP A O 1
#

InterPro domains:
  IPR021765 Mycotoxin biosynthesis protein UstYa-like [PF11807] (83-178)
  IPR021765 Mycotoxin biosynthesis protein UstYa-like [PTHR33365] (5-182)

Organism: NCBI:txid303347

pLDDT: mean 89.02, std 11.95, range [50.72, 98.56]

Mean predicted aligned error: 8.42 Å

Sequence (195 aa):
MINTVLLLVITVLLTILLLQHRRTGAEFQVGGDFTGAGPTIGTKIVKFESDMSFAPMEPREFFSNETLARWNTLMPVGTGWGSVNETFFTTSMTHQLHCVFMMGRIFNGLMLNVTDNLPSDWHFHFLHCIDYLRQAIMCSGDVAMEAHEPDETDDTGPLDGGWNAHHVCKDYGQVIKYLERQIKDGVRVVLPIDD

Solvent-accessible surface area (backbone atoms only — not comparable to full-atom values): 11690 Å² total; per-residue (Å²): 118,70,68,63,54,53,52,50,52,51,52,52,51,52,51,49,50,54,53,47,62,71,56,61,59,85,69,87,50,85,96,47,49,91,84,60,82,50,77,89,72,61,71,39,81,41,65,53,72,93,60,52,68,74,60,47,88,53,52,72,50,58,75,31,71,65,28,50,53,52,54,50,71,77,50,44,73,81,52,38,82,62,60,94,90,50,95,71,48,70,51,68,72,63,50,50,52,24,33,54,49,48,44,53,52,50,53,31,26,57,75,68,72,42,60,87,82,46,64,96,56,45,72,58,52,45,55,49,33,52,56,52,49,54,51,49,51,64,63,67,58,83,77,57,68,58,55,61,48,96,79,49,74,70,85,88,42,80,59,63,24,79,48,66,22,62,35,86,38,67,36,59,72,58,50,36,58,49,49,31,49,33,37,75,70,69,74,35,37,40,65,50,65,84,112